Protein 7PGG (pdb70)

Organism: Alcanivorax borkumensis (strain ATCC 700651 / DSM 11573 / NCIMB 13689 / SK2) (NCBI:txid393595)

B-factor: mean 98.84, std 28.2, range [28.36, 267.86]

Secondary structure (DSSP, 8-state):
------HHHHHHHHHHH--HHHH--HHHHTTT-HHHHSSHHHHHHHHHH--------TTTT---SGGGHHHHHHHHHHHH--HHHHHHHHHHHHHHHHHHHHHHHHHHHHHHHHHHHH-------HHHHHHHHTT-/------HHHHHHHHHHH--HHHH--HHHHTTT-HHHHSSHHHHHHHHHH--------TTTT----GGGHHHHHHHHHHHH--HHHHHHHHHHHHHHHHHHHHHHHHHHHHHHHHHHHH-------HHHHHHHHTT-

Radius of gyration: 34.51 Å; Cα contacts (8 Å, |Δi|>4): 199; chains: 2; bounding box: 82×102×47 Å

InterPro domains:
  IPR005821 Ion transport domain [PF00520] (24-240)
  IPR027359 Voltage-dependent channel domain superfamily [G3DSA:1.20.120.350] (14-125)
  IPR043203 Voltage-gated cation channel calcium and sodium [PTHR10037] (5-166)

Solvent-accessible surface area: 18526 Å² total

Foldseek 3Di:
DVLLCLVVVLVVLVVVLPQQVLLVCLVVPCVVCVCQNVDSVSVSVNLVCVCVVAPVHPQPVSCVDVVCCVSVVVSVVSNVVCVVNVVSSVCSVVVVVVVVVVVVVVVVVVVVVVVVVVVCVVVVVVVVVVVVVVVD/DVLLVLVVVLVVLVVVLPQQVLLVCLVVPCVVCVCQNVDSVSVSVNLVCVCVNQPVHPQPVVCVDPPCCVSVVVSVVSNVVCVVSVVSVVCSVVVVVVVVVVVVVVVVVVVVVVVVVVVCVVVVVVVVVVVVVVVD

GO terms:
  GO:0042802 identical protein binding (F, IPI)

CATH classification: 1.10.287.70

Sequence (272 aa):
VESLQALPGIGWTAALLLFYIFAVGTELFGEAFPQWFGSLGASIYSLFQITLESWSGIARPVEVYPLAWIFFVPFILISSFVLNLFIAIIVSATQEVHESEQRAEREANNLIAHDERQELDLRAHAKIVALEQQGAVESLQALPGIGWTAALLLFYIFAVGTELFGEAFPQWFGSLGASIYSLFQITLESWWSGIARPVEVYPLAWIFFVPFILISSFVLNLFIAIIVSATQEVHESEQRAEREANNLIAHDERQELDLRAHAKIVALEQQGA

Nearest PDB structures (foldseek):
  7pgg-assembly1_A  TM=1.005E+00  e=1.215E-14  Alcanivorax borkumensis
  6sxf-assembly1_A  TM=7.696E-01  e=3.025E-06  Magnetococcus marinus MC-1
  6p6x-assembly1_A  TM=8.690E-01  e=7.554E-06  Aliarcobacter butzleri RM4018
  5ek0-assembly1_D  TM=8.663E-01  e=1.006E-05  unclassified
  6sxc-assembly1_A  TM=7.473E-01  e=2.548E-06  Magnetococcus marinus MC-1

Structure (mmCIF, N/CA/C/O backbone):
data_7PGG
#
_entry.id   7PGG
#
_cell.length_a   157.471
_cell.length_b   157.471
_cell.length_c   106.394
_cell.angle_alpha   90.000
_cell.angle_beta   90.000
_cell.angle_gamma   90.000
#
_symmetry.space_group_name_H-M   'P 43 21 2'
#
loop_
_entity.id
_entity.type
_entity.pdbx_description
1 polymer 'Ion transport protein'
2 non-polymer '2-{[(S)-(2-aminoethoxy)(hydroxy)phosphoryl]oxy}ethyl heptadecanoate'
#
loop_
_atom_site.group_PDB
_atom_site.id
_atom_site.type_symbol
_atom_site.label_atom_id
_atom_site.label_alt_id
_atom_site.label_comp_id
_atom_site.label_asym_id
_atom_site.label_entity_id
_atom_site.label_seq_id
_atom_site.pdbx_PDB_ins_code
_atom_site.Cartn_x
_atom_site.Cartn_y
_atom_site.Cartn_z
_atom_site.occupancy
_atom_site.B_iso_or_equiv
_atom_site.auth_seq_id
_atom_site.auth_comp_id
_atom_site.auth_asym_id
_atom_site.auth_atom_id
_atom_site.pdbx_PDB_model_num
ATOM 1 N N . VAL A 1 1 ? 118.10211 120.95262 19.36887 1.000 188.30000 132 VAL A N 1
ATOM 2 C CA . VAL A 1 1 ? 117.65566 119.89969 18.46202 1.000 171.50000 132 VAL A CA 1
ATOM 3 C C . VAL A 1 1 ? 118.80058 119.53651 17.52182 1.000 165.92000 132 VAL A C 1
ATOM 4 O O . VAL A 1 1 ? 119.66200 120.36897 17.24103 1.000 128.99000 132 VAL A O 1
ATOM 8 N N . GLU A 1 2 ? 118.82331 118.28892 17.04810 1.000 164.05000 133 GLU A N 1
ATOM 9 C CA . GLU A 1 2 ? 119.82296 117.84114 16.08890 1.000 142.87000 133 GLU A CA 1
ATOM 10 C C . GLU A 1 2 ? 119.36483 118.01188 14.64345 1.000 131.94000 133 GLU A C 1
ATOM 11 O O . GLU A 1 2 ? 119.87493 117.33017 13.74597 1.000 120.74000 133 GLU A O 1
ATOM 17 N N . SER A 1 3 ? 118.40734 118.90699 14.40601 1.000 113.92000 134 SER A N 1
ATOM 18 C CA . SER A 1 3 ? 118.11865 119.40636 13.07186 1.000 122.25000 134 SER A CA 1
ATOM 19 C C . SER A 1 3 ? 118.50058 120.86789 12.89630 1.000 135.86000 134 SER A C 1
ATOM 20 O O . SER A 1 3 ? 118.67404 121.30970 11.75689 1.000 120.96000 134 SER A O 1
ATOM 23 N N . LEU A 1 4 ? 118.60111 121.62948 13.99090 1.000 130.72000 135 LEU A N 1
ATOM 24 C CA . LEU A 1 4 ? 119.28371 122.91748 13.94736 1.000 115.24000 135 LEU A CA 1
ATOM 25 C C . LEU A 1 4 ? 120.74617 122.71358 13.56413 1.000 102.26000 135 LEU A C 1
ATOM 26 O O . LEU A 1 4 ? 121.33378 123.52193 12.83785 1.000 124.00000 135 LEU A O 1
ATOM 39 N N . GLN A 1 6 ? 121.87625 120.52203 11.69335 1.000 95.80000 137 GLN A N 1
ATOM 40 C CA . GLN A 1 6 ? 121.86525 120.32253 10.24738 1.000 97.91000 137 GLN A CA 1
ATOM 41 C C . GLN A 1 6 ? 122.13014 121.63568 9.51168 1.000 87.42000 137 GLN A C 1
ATOM 42 O O . GLN A 1 6 ? 122.77635 121.64751 8.45883 1.000 75.77000 137 GLN A O 1
ATOM 48 N N . ALA A 1 7 ? 121.60527 122.75164 10.03310 1.000 74.36000 138 ALA A N 1
ATOM 49 C CA . ALA A 1 7 ? 121.61855 124.02934 9.32734 1.000 77.32000 138 ALA A CA 1
ATOM 50 C C . ALA A 1 7 ? 122.82134 124.90781 9.66403 1.000 83.86000 138 ALA A C 1
ATOM 51 O O . ALA A 1 7 ? 122.99237 125.95676 9.02915 1.000 101.26000 138 ALA A O 1
ATOM 53 N N . LEU A 1 8 ? 123.65865 124.50548 10.62699 1.000 78.13000 139 LEU A N 1
ATOM 54 C CA . LEU A 1 8 ? 124.75886 125.36205 11.07070 1.000 81.24000 139 LEU A CA 1
ATOM 55 C C . LEU A 1 8 ? 125.81314 125.62629 9.99995 1.000 77.86000 139 LEU A C 1
ATOM 56 O O . LEU A 1 8 ? 126.25910 126.78225 9.89516 1.000 84.97000 139 LEU A O 1
ATOM 61 N N . PRO A 1 9 ? 126.25361 124.65117 9.19126 1.000 69.92000 140 PRO A N 1
ATOM 62 C CA . PRO A 1 9 ? 127.26292 124.98030 8.16650 1.000 80.49000 140 PRO A CA 1
ATOM 63 C C . PRO A 1 9 ? 126.80853 126.05220 7.19353 1.000 82.16000 140 PRO A C 1
ATOM 64 O O . PRO A 1 9 ? 127.62380 126.87516 6.75717 1.000 96.18000 140 PRO A O 1
ATOM 68 N N . GLY A 1 10 ? 125.52261 126.06891 6.84238 1.000 69.86000 141 GLY A N 1
ATOM 69 C CA . GLY A 1 10 ? 125.01313 127.13674 6.00494 1.000 69.90000 141 GLY A CA 1
ATOM 70 C C . GLY A 1 10 ? 124.92822 128.46120 6.72756 1.000 76.76000 141 GLY A C 1
ATOM 71 O O . GLY A 1 10 ? 125.05162 129.51699 6.10294 1.000 95.21000 141 GLY A O 1
ATOM 72 N N . ILE A 1 11 ? 124.72206 128.42879 8.04553 1.000 73.39000 142 ILE A N 1
ATOM 73 C CA . ILE A 1 11 ? 124.71492 129.66624 8.81326 1.000 69.42000 142 ILE A CA 1
ATOM 74 C C . ILE A 1 11 ? 126.09667 130.29578 8.82963 1.000 76.90000 142 ILE A C 1
ATOM 75 O O . ILE A 1 11 ? 126.23764 131.51601 8.67737 1.000 64.74000 142 ILE A O 1
ATOM 80 N N . GLY A 1 12 ? 127.13710 129.47658 8.97780 1.000 70.36000 143 GLY A N 1
ATOM 81 C CA . GLY A 1 12 ? 128.48959 130.00349 8.92291 1.000 83.23000 143 GLY A CA 1
ATOM 82 C C . GLY A 1 12 ? 128.83841 130.58372 7.56744 1.000 82.09000 143 GLY A C 1
ATOM 83 O O . GLY A 1 12 ? 129.55881 131.57822 7.47705 1.000 80.86000 143 GLY A O 1
ATOM 84 N N . TRP A 1 13 ? 128.33299 129.96845 6.49670 1.000 67.96000 144 TRP A N 1
ATOM 85 C CA . TRP A 1 13 ? 128.55673 130.49159 5.15289 1.000 73.63000 144 TRP A CA 1
ATOM 86 C C . TRP A 1 13 ? 127.98394 131.89619 5.01532 1.000 73.47000 144 TRP A C 1
ATOM 87 O O . TRP A 1 13 ? 128.63089 132.79171 4.45778 1.000 67.16000 144 TRP A O 1
ATOM 98 N N . THR A 1 14 ? 126.76876 132.10632 5.52611 1.000 67.47000 145 THR A N 1
ATOM 99 C CA . THR A 1 14 ? 126.18106 133.44115 5.53346 1.000 74.98000 145 THR A CA 1
ATOM 100 C C . THR A 1 14 ? 126.94963 134.37213 6.46261 1.000 74.69000 145 THR A C 1
ATOM 101 O O . THR A 1 14 ? 127.27414 135.50653 6.09265 1.000 79.62000 145 THR A O 1
ATOM 105 N N . ALA A 1 15 ? 127.24245 133.90988 7.68097 1.000 76.51000 146 ALA A N 1
ATOM 106 C CA . ALA A 1 15 ? 127.99326 134.73253 8.62379 1.000 74.09000 146 ALA A CA 1
ATOM 107 C C . ALA A 1 15 ? 129.38354 135.04754 8.09246 1.000 67.19000 146 ALA A C 1
ATOM 108 O O . ALA A 1 15 ? 129.89629 136.15657 8.28853 1.000 73.96000 146 ALA A O 1
ATOM 110 N N . ALA A 1 16 ? 130.00987 134.08318 7.41563 1.000 62.43000 147 ALA A N 1
ATOM 111 C CA . ALA A 1 16 ? 131.33108 134.32607 6.85193 1.000 70.92000 147 ALA A CA 1
ATOM 112 C C . ALA A 1 16 ? 131.28205 135.41223 5.78934 1.000 69.62000 147 ALA A C 1
ATOM 113 O O . ALA A 1 16 ? 132.01048 136.40882 5.86609 1.000 67.15000 147 ALA A O 1
ATOM 115 N N . LEU A 1 17 ? 130.42075 135.23580 4.78757 1.000 64.57000 148 LEU A N 1
ATOM 116 C CA . LEU A 1 17 ? 130.31677 136.21145 3.71290 1.000 67.06000 148 LEU A CA 1
ATOM 117 C C . LEU A 1 17 ? 129.81281 137.56044 4.20927 1.000 65.85000 148 LEU A C 1
ATOM 118 O O . LEU A 1 17 ? 130.01755 138.57117 3.53158 1.000 83.98000 148 LEU A O 1
ATOM 123 N N . LEU A 1 18 ? 129.17152 137.60289 5.37948 1.000 66.98000 149 LEU A N 1
ATOM 124 C CA . LEU A 1 18 ? 128.74777 138.88033 5.94496 1.000 72.31000 149 LEU A CA 1
ATOM 125 C C . LEU A 1 18 ? 129.94307 139.70749 6.40186 1.000 72.98000 149 LEU A C 1
ATOM 126 O O . LEU A 1 18 ? 130.04654 140.89529 6.07596 1.000 79.25000 149 LEU A O 1
ATOM 131 N N . LEU A 1 19 ? 130.84985 139.10339 7.17561 1.000 69.29000 150 LEU A N 1
ATOM 132 C CA . LEU A 1 19 ? 132.05600 139.82126 7.57640 1.000 72.69000 150 LEU A CA 1
ATOM 133 C C . LEU A 1 19 ? 132.93072 140.14793 6.37649 1.000 67.44000 150 LEU A C 1
ATOM 134 O O . LEU A 1 19 ? 133.66702 141.14106 6.39651 1.000 71.41000 150 LEU A O 1
ATOM 165 N N . PHE A 1 22 ? 131.70476 143.41712 4.95620 1.000 67.33000 153 PHE A N 1
ATOM 166 C CA . PHE A 1 22 ? 132.22415 144.59274 5.64773 1.000 66.52000 153 PHE A CA 1
ATOM 167 C C . PHE A 1 22 ? 133.62537 144.94838 5.16246 1.000 71.65000 153 PHE A C 1
ATOM 168 O O . PHE A 1 22 ? 133.89059 146.09762 4.78774 1.000 74.64000 153 PHE A O 1
ATOM 176 N N . TYR A 1 23 ? 134.52702 143.96368 5.13893 1.000 68.74000 154 TYR A N 1
ATOM 177 C CA . TYR A 1 23 ? 135.90838 144.21418 4.73480 1.000 67.50000 154 TYR A CA 1
ATOM 178 C C . TYR A 1 23 ? 136.01532 144.79007 3.32651 1.000 71.31000 154 TYR A C 1
ATOM 179 O O . TYR A 1 23 ? 136.79694 145.71935 3.09739 1.000 70.34000 154 TYR A O 1
ATOM 188 N N . ILE A 1 24 ? 135.25534 144.26256 2.36539 1.000 72.24000 155 ILE A N 1
ATOM 189 C CA . ILE A 1 24 ? 135.40203 144.76709 1.00169 1.000 81.76000 155 ILE A CA 1
ATOM 190 C C . ILE A 1 24 ? 134.84231 146.18367 0.88212 1.000 82.57000 155 ILE A C 1
ATOM 191 O O . ILE A 1 24 ? 135.41142 147.03081 0.18233 1.000 93.36000 155 ILE A O 1
ATOM 196 N N . PHE A 1 25 ? 133.72982 146.47102 1.56180 1.000 78.03000 156 PHE A N 1
ATOM 197 C CA . PHE A 1 25 ? 133.22831 147.83825 1.59877 1.000 83.16000 156 PHE A CA 1
ATOM 198 C C . PHE A 1 25 ? 134.03857 148.73142 2.52220 1.000 77.18000 156 PHE A C 1
ATOM 199 O O . PHE A 1 25 ? 134.05248 149.94963 2.32467 1.000 82.68000 156 PHE A O 1
ATOM 207 N N . ALA A 1 26 ? 134.73469 148.15993 3.50245 1.000 76.30000 157 ALA A N 1
ATOM 208 C CA . ALA A 1 26 ? 135.59175 148.98387 4.34483 1.000 79.26000 157 ALA A CA 1
ATOM 209 C C . ALA A 1 26 ? 136.80824 149.47484 3.57294 1.000 73.81000 157 ALA A C 1
ATOM 210 O O . ALA A 1 26 ? 137.20779 150.63615 3.70944 1.000 72.13000 157 ALA A O 1
ATOM 212 N N . VAL A 1 27 ? 137.41756 148.60134 2.76717 1.000 67.45000 158 VAL A N 1
ATOM 213 C CA . VAL A 1 27 ? 138.52029 149.02292 1.90797 1.000 73.45000 158 VAL A CA 1
ATOM 214 C C . VAL A 1 27 ? 138.03178 150.04162 0.89279 1.000 80.37000 158 VAL A C 1
ATOM 215 O O . VAL A 1 27 ? 138.67010 151.07790 0.66935 1.000 83.34000 158 VAL A O 1
ATOM 232 N N . GLY A 1 29 ? 135.40429 152.00591 1.05495 1.000 89.71000 160 GLY A N 1
ATOM 233 C CA . GLY A 1 29 ? 135.06387 153.26042 1.70155 1.000 92.53000 160 GLY A CA 1
ATOM 234 C C . GLY A 1 29 ? 136.28435 154.10039 2.02215 1.000 84.23000 160 GLY A C 1
ATOM 235 O O . GLY A 1 29 ? 136.24407 155.32860 1.93261 1.000 94.64000 160 GLY A O 1
ATOM 236 N N . THR A 1 30 ? 137.38731 153.44949 2.39736 1.000 81.39000 161 THR A N 1
ATOM 237 C CA . THR A 1 30 ? 138.60569 154.17968 2.73590 1.000 78.48000 161 THR A CA 1
ATOM 238 C C . THR A 1 30 ? 139.14622 154.94217 1.53267 1.000 76.86000 161 THR A C 1
ATOM 239 O O . THR A 1 30 ? 139.50343 156.11960 1.63710 1.000 86.61000 161 THR A O 1
ATOM 243 N N . GLU A 1 31 ? 139.22247 154.28710 0.37881 1.000 85.25000 162 GLU A N 1
ATOM 244 C CA . GLU A 1 31 ? 139.74124 154.96232 -0.80495 1.000 81.75000 162 GLU A CA 1
ATOM 245 C C . GLU A 1 31 ? 138.78871 156.04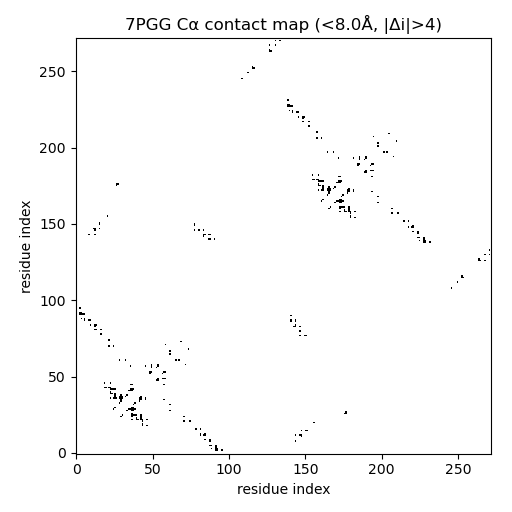086 -1.30500 1.000 76.82000 162 GLU A C 1
ATOM 246 O O . GLU A 1 31 ? 139.20988 157.16913 -1.58829 1.000 90.79000 162 GLU A O 1
ATOM 252 N N . LEU A 1 32 ? 137.50212 155.71201 -1.43169 1.000 86.41000 163 LEU A N 1
ATOM 253 C CA . LEU A 1 32 ? 136.55104 156.68486 -1.95699 1.000 82.34000 163 LEU A CA 1
ATOM 254 C C . LEU A 1 32 ? 136.42880 157.89682 -1.04168 1.000 80.30000 163 LEU A C 1
ATOM 255 O O . LEU A 1 32 ? 136.34696 159.03684 -1.51452 1.000 108.03000 163 LEU A O 1
ATOM 260 N N . PHE A 1 33 ? 136.42370 157.67227 0.27246 1.000 79.07000 164 PHE A N 1
ATOM 261 C CA . PHE A 1 33 ? 135.93361 158.65878 1.22255 1.000 84.98000 164 PHE A CA 1
ATOM 262 C C . PHE A 1 33 ? 136.96132 159.09115 2.25920 1.000 97.03000 164 PHE A C 1
ATOM 263 O O . PHE A 1 33 ? 136.71344 160.07028 2.97190 1.000 99.98000 164 PHE A O 1
ATOM 271 N N . GLY A 1 34 ? 138.10052 158.40247 2.36426 1.000 102.16000 165 GLY A N 1
ATOM 272 C CA . GLY A 1 34 ? 138.99647 158.62778 3.48647 1.000 103.75000 165 GLY A CA 1
ATOM 273 C C . GLY A 1 34 ? 139.66873 159.98496 3.48577 1.000 101.16000 165 GLY A C 1
ATOM 274 O O . GLY A 1 34 ? 139.93455 160.54661 4.55267 1.000 85.56000 165 GLY A O 1
ATOM 275 N N . GLU A 1 35 ? 139.95358 160.53256 2.30295 1.000 102.10000 166 GLU A N 1
ATOM 276 C CA . GLU A 1 35 ? 140.64964 161.81348 2.24152 1.000 108.92000 166 GLU A CA 1
ATOM 277 C C . GLU A 1 35 ? 139.74003 162.95914 2.67142 1.000 105.84000 166 GLU A C 1
ATOM 278 O O . GLU A 1 35 ? 140.17522 163.86995 3.38629 1.000 99.33000 166 GLU A O 1
ATOM 284 N N . ALA A 1 36 ? 138.47358 162.93083 2.25020 1.000 99.82000 167 ALA A N 1
ATOM 285 C CA . ALA A 1 36 ? 137.52867 163.9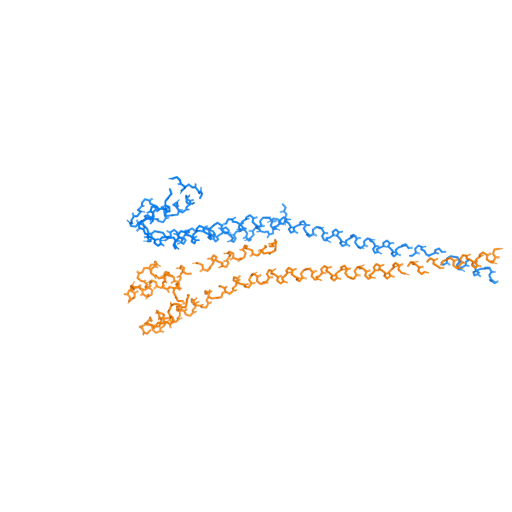7301 2.63052 1.000 93.87000 167 ALA A CA 1
ATOM 286 C C . ALA A 1 36 ? 136.89235 163.72985 3.99207 1.000 88.47000 167 ALA A C 1
ATOM 287 O O . ALA A 1 36 ? 136.38750 164.67838 4.60238 1.000 109.25000 167 ALA A O 1
ATOM 289 N N . PHE A 1 37 ? 136.90230 162.49281 4.48249 1.000 102.73000 168 PHE A N 1
ATOM 290 C CA . PHE A 1 37 ? 136.23664 162.13766 5.73699 1.000 105.87000 168 PHE A CA 1
ATOM 291 C C . PHE A 1 37 ? 137.16413 161.25248 6.56058 1.000 109.33000 168 PHE A C 1
ATOM 292 O O . PHE A 1 37 ? 136.90233 160.05998 6.75479 1.000 109.02000 168 PHE A O 1
ATOM 300 N N . PRO A 1 38 ? 138.27178 161.81158 7.06381 1.000 107.17000 169 PRO A N 1
ATOM 301 C CA . PRO A 1 38 ? 139.23816 160.98107 7.80685 1.000 97.71000 169 PRO A CA 1
ATOM 302 C C . PRO A 1 38 ? 138.66449 160.39747 9.08294 1.000 95.60000 169 PRO A C 1
ATOM 303 O O . PRO A 1 38 ? 139.09354 159.32124 9.51696 1.000 107.49000 169 PRO A O 1
ATOM 307 N N . GLN A 1 39 ? 137.73229 161.10530 9.72497 1.000 97.78000 170 GLN A N 1
ATOM 308 C CA . GLN A 1 39 ? 137.16882 160.62552 10.98163 1.000 103.19000 170 GLN A CA 1
ATOM 309 C C . GLN A 1 39 ? 136.29383 159.39882 10.76867 1.000 100.80000 170 GLN A C 1
ATOM 310 O O . GLN A 1 39 ? 136.11072 158.59796 11.69273 1.000 106.07000 170 GLN A O 1
ATOM 316 N N . TRP A 1 40 ? 135.75327 159.23765 9.56287 1.000 99.90000 171 TRP A N 1
ATOM 317 C CA . TRP A 1 40 ? 134.81676 158.17459 9.23379 1.000 101.67000 171 TRP A CA 1
ATOM 318 C C . TRP A 1 40 ? 135.40981 157.09990 8.34017 1.000 86.10000 171 TRP A C 1
ATOM 319 O O . TRP A 1 40 ? 135.03437 155.93333 8.46711 1.000 95.68000 171 TRP A O 1
ATOM 330 N N . PHE A 1 41 ? 136.33030 157.46331 7.44410 1.000 80.53000 172 PHE A N 1
ATOM 331 C CA . PHE A 1 41 ? 136.87938 156.50407 6.49558 1.000 90.46000 172 PHE A CA 1
ATOM 332 C C . PHE A 1 41 ? 138.38408 156.65578 6.31039 1.000 92.12000 172 PHE A C 1
ATOM 333 O O . PHE A 1 41 ? 138.93650 156.06307 5.37619 1.000 92.23000 172 PHE A O 1
ATOM 341 N N . GLY A 1 42 ? 139.06566 157.41364 7.17333 1.000 80.02000 173 GLY A N 1
ATOM 342 C CA . GLY A 1 42 ? 140.49347 157.64848 7.01418 1.000 80.61000 173 GLY A CA 1
ATOM 343 C C . GLY A 1 42 ? 141.34724 156.40432 7.13878 1.000 79.25000 173 GLY A C 1
ATOM 344 O O . GLY A 1 42 ? 142.52015 156.42305 6.74667 1.000 82.15000 173 GLY A O 1
ATOM 345 N N . SER A 1 43 ? 140.79077 155.32373 7.67653 1.000 97.76000 174 SER A N 1
ATOM 346 C CA . SER A 1 43 ? 141.52993 154.08058 7.82489 1.000 90.14000 174 SER A CA 1
ATOM 347 C C . SER A 1 43 ? 140.56706 152.91639 7.65609 1.000 90.90000 174 SER A C 1
ATOM 348 O O . SER A 1 43 ? 139.35066 153.09610 7.57375 1.000 104.00000 174 SER A O 1
ATOM 351 N N . LEU A 1 44 ? 141.13025 151.70728 7.60019 1.000 95.62000 175 LEU A N 1
ATOM 352 C CA . LEU A 1 44 ? 140.29772 150.51263 7.48425 1.000 83.14000 175 LEU A CA 1
ATOM 353 C C . LEU A 1 44 ? 139.51448 150.26426 8.76773 1.000 88.28000 175 LEU A C 1
ATOM 354 O O . LEU A 1 44 ? 138.33368 149.89547 8.72301 1.000 88.47000 175 LEU A O 1
ATOM 359 N N . GLY A 1 45 ? 140.15753 150.46364 9.92072 1.000 86.74000 176 GLY A N 1
ATOM 360 C CA . GLY A 1 45 ? 139.44599 150.35348 11.18532 1.000 80.23000 176 GLY A CA 1
ATOM 361 C C . GLY A 1 45 ? 138.37302 151.41514 11.35274 1.000 83.12000 176 GLY A C 1
ATOM 362 O O . GLY A 1 45 ? 137.29889 151.14863 11.89898 1.000 94.50000 176 GLY A O 1
ATOM 363 N N . ALA A 1 46 ? 138.65151 152.63777 10.89472 1.000 81.05000 177 ALA A N 1
ATOM 364 C CA . ALA A 1 46 ? 137.63987 153.68970 10.93710 1.000 85.74000 177 ALA A CA 1
ATOM 365 C C . ALA A 1 46 ? 136.48033 153.37724 9.99615 1.000 89.67000 177 ALA A C 1
ATOM 366 O O . ALA A 1 46 ? 135.31142 153.59921 10.33770 1.000 84.17000 177 ALA A O 1
ATOM 368 N N . SER A 1 47 ? 136.78353 152.84001 8.81291 1.000 76.55000 178 SER A N 1
ATOM 369 C CA . SER A 1 47 ? 135.73119 152.52551 7.85275 1.000 80.49000 178 SER A CA 1
ATOM 370 C C . SER A 1 47 ? 134.86999 151.36456 8.33388 1.000 73.20000 178 SER A C 1
ATOM 371 O O . SER A 1 47 ? 133.64079 151.39765 8.19763 1.000 73.29000 178 SER A O 1
ATOM 374 N N . ILE A 1 48 ? 135.49695 150.32807 8.89663 1.000 71.64000 179 ILE A N 1
ATOM 375 C CA . ILE A 1 48 ? 134.74764 149.15242 9.32859 1.000 86.89000 179 ILE A CA 1
ATOM 376 C C . ILE A 1 48 ? 133.78276 149.51885 10.44720 1.000 80.31000 179 ILE A C 1
ATOM 377 O O . ILE A 1 48 ? 132.70823 148.92074 10.57779 1.000 86.38000 179 ILE A O 1
ATOM 382 N N . TYR A 1 49 ? 134.14017 150.51521 11.25754 1.000 80.52000 180 TYR A N 1
ATOM 383 C CA . TYR A 1 49 ? 133.31402 150.92322 12.38420 1.000 90.22000 180 TYR A CA 1
ATOM 384 C C . TYR A 1 49 ? 132.23847 151.91382 11.96043 1.000 88.38000 180 TYR A C 1
ATOM 385 O O . TYR A 1 49 ? 131.15205 151.93534 12.54977 1.000 102.73000 180 TYR A O 1
ATOM 394 N N . SER A 1 50 ? 132.51658 152.72872 10.94127 1.000 81.79000 181 SER A N 1
ATOM 395 C CA . SER A 1 50 ? 131.47667 153.57673 10.37092 1.000 86.34000 181 SER A CA 1
ATOM 396 C C . SER A 1 50 ? 130.40510 152.73887 9.68567 1.000 84.26000 181 SER A C 1
ATOM 397 O O . SER A 1 50 ? 129.20906 153.02984 9.80480 1.000 93.43000 181 SER A O 1
ATOM 400 N N . LEU A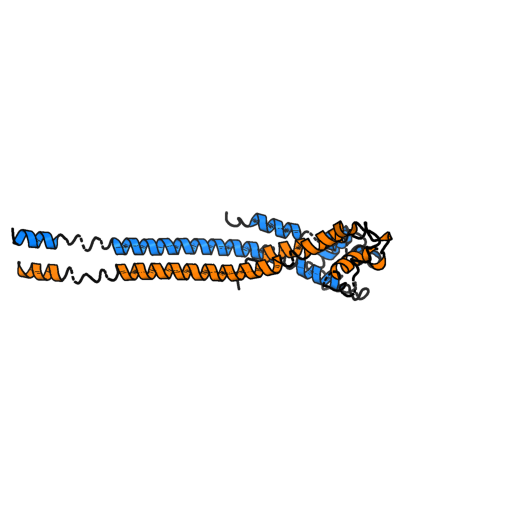 1 51 ? 130.81616 151.69594 8.96016 1.000 87.14000 182 LEU A N 1
ATOM 401 C CA . LEU A 1 51 ? 129.84797 150.79164 8.34783 1.000 82.53000 182 LEU A CA 1
ATOM 402 C C . LEU A 1 51 ? 129.02072 150.07007 9.40373 1.000 75.44000 182 LEU A C 1
ATOM 403 O O . LEU A 1 51 ? 127.82125 149.83986 9.21183 1.000 74.05000 182 LEU A O 1
ATOM 408 N N . PHE A 1 52 ? 129.64857 149.69177 10.51961 1.000 88.43000 183 PHE A N 1
ATOM 409 C CA . PHE A 1 52 ? 128.91930 149.03538 11.60115 1.000 95.08000 183 PHE A CA 1
ATOM 410 C C . PHE A 1 52 ? 127.84085 149.94588 12.17618 1.000 83.59000 183 PHE A C 1
ATOM 411 O O . PHE A 1 52 ? 126.71020 149.50893 12.42055 1.000 86.87000 183 PHE A O 1
ATOM 419 N N . GLN A 1 53 ? 128.17943 151.21549 12.41888 1.000 93.52000 184 GLN A N 1
ATOM 420 C CA . GLN A 1 53 ? 127.19438 152.15239 12.95211 1.000 102.40000 184 GLN A CA 1
ATOM 421 C C . GLN A 1 53 ? 126.00232 152.30367 12.01606 1.000 98.62000 184 GLN A C 1
ATOM 422 O O . GLN A 1 53 ? 124.85496 152.38584 12.47032 1.000 108.00000 184 GLN A O 1
ATOM 428 N N . ILE A 1 54 ? 126.25210 152.34167 10.70598 1.000 94.21000 185 ILE A N 1
ATOM 429 C CA . ILE A 1 54 ? 125.16163 152.49660 9.74615 1.000 88.35000 185 ILE A CA 1
ATOM 430 C C . ILE A 1 54 ? 124.19212 151.32332 9.84538 1.000 88.48000 185 ILE A C 1
ATOM 431 O O . ILE A 1 54 ? 122.96975 151.50772 9.88330 1.000 88.91000 185 ILE A O 1
ATOM 444 N N . THR A 1 56 ? 123.73820 149.18223 12.37799 1.000 93.54000 187 THR A N 1
ATOM 445 C CA . THR A 1 56 ? 123.09962 149.10024 13.68428 1.000 98.14000 187 THR A CA 1
ATOM 446 C C . THR A 1 56 ? 122.23186 150.31380 13.97626 1.000 105.65000 187 THR A C 1
ATOM 447 O O . THR A 1 56 ? 121.96476 150.61025 15.14710 1.000 103.73000 187 THR A O 1
ATOM 451 N N . LEU A 1 57 ? 121.80338 151.01949 12.93041 1.000 135.71000 188 LEU A N 1
ATOM 452 C CA . LEU A 1 57 ? 120.87862 152.14396 13.03728 1.000 132.67000 188 LEU A CA 1
ATOM 453 C C . LEU A 1 57 ? 121.33554 153.16812 14.07632 1.000 141.28000 188 LEU A C 1
ATOM 454 O O . LEU A 1 57 ? 120.51464 153.79792 14.74974 1.000 139.77000 188 LEU A O 1
ATOM 459 N N . GLU A 1 58 ? 122.65445 153.35271 14.21325 1.000 168.49000 189 GLU A N 1
ATOM 460 C CA . GLU A 1 58 ? 123.14624 154.53778 14.91590 1.000 157.06000 189 GLU A CA 1
ATOM 461 C C . GLU A 1 58 ? 123.79068 155.33990 13.78677 1.000 160.28000 189 GLU A C 1
ATOM 462 O O . GLU A 1 58 ? 124.95110 155.15311 13.40436 1.000 151.81000 189 GLU A O 1
ATOM 468 N N . SER A 1 59 ? 122.90111 155.99428 13.07035 1.000 172.14000 190 SER A N 1
ATOM 469 C CA . SER A 1 59 ? 123.11735 156.83962 11.92015 1.000 188.84000 190 SER A CA 1
ATOM 470 C C . SER A 1 59 ? 121.80059 157.46467 11.46809 1.000 230.44000 190 SER A C 1
ATOM 471 O O . SER A 1 59 ? 121.70619 157.90296 10.32249 1.000 261.56000 190 SER A O 1
ATOM 474 N N . TRP A 1 60 ? 120.71864 157.36502 12.24922 1.000 226.18000 191 TRP A N 1
ATOM 475 C CA . TRP A 1 60 ? 119.60729 158.25985 11.93558 1.000 195.11000 191 TRP A CA 1
ATOM 476 C C . TRP A 1 60 ? 119.90977 159.64928 12.45424 1.000 195.48000 191 TRP A C 1
ATOM 477 O O . TRP A 1 60 ? 119.68266 160.64969 11.76342 1.000 165.33000 191 TRP A O 1
ATOM 488 N N . SER A 1 61 ? 120.43459 159.71328 13.67218 1.000 206.69000 192 SER A N 1
ATOM 489 C CA . SER A 1 61 ? 120.62274 160.99072 14.33748 1.000 190.36000 192 SER A CA 1
ATOM 490 C C . SER A 1 61 ? 121.90169 161.65789 13.86376 1.000 219.11000 192 SER A C 1
ATOM 491 O O . SER A 1 61 ? 121.89087 162.81972 13.43960 1.000 199.28000 192 SER A O 1
ATOM 502 N N . GLY A 1 63 ? 123.77567 160.70100 11.14641 1.000 187.52000 194 GLY A N 1
ATOM 503 C CA . GLY A 1 63 ? 123.72085 159.89919 9.93739 1.000 168.41000 194 GLY A CA 1
ATOM 504 C C . GLY A 1 63 ? 124.86516 160.00153 8.95777 1.000 160.02000 194 GLY A C 1
ATOM 505 O O . GLY A 1 63 ? 124.70501 160.61471 7.90356 1.000 181.08000 194 GLY A O 1
ATOM 506 N N . ILE A 1 64 ? 125.98872 159.34872 9.27063 1.000 136.16000 195 ILE A N 1
ATOM 507 C CA . ILE A 1 64 ? 127.22325 159.37238 8.48325 1.000 116.13000 195 ILE A CA 1
ATOM 508 C C . ILE A 1 64 ? 126.96657 159.28373 6.98291 1.000 110.94000 195 ILE A C 1
ATOM 509 O O . ILE A 1 64 ? 127.61486 159.97927 6.19165 1.000 90.81000 195 ILE A O 1
ATOM 514 N N . ALA A 1 65 ? 126.03841 158.41099 6.58169 1.000 101.04000 196 ALA A N 1
ATOM 515 C CA . ALA A 1 65 ? 125.79580 158.17713 5.16112 1.000 118.71000 196 ALA A CA 1
ATOM 516 C C . ALA A 1 65 ? 125.43846 159.46137 4.42053 1.000 132.91000 196 ALA A C 1
ATOM 517 O O . ALA A 1 65 ? 125.84141 159.65086 3.26852 1.000 117.95000 196 ALA A O 1
ATOM 519 N N . ARG A 1 66 ? 124.69554 160.35600 5.06411 1.000 145.30000 197 ARG A N 1
ATOM 520 C CA . ARG A 1 66 ? 124.07833 161.50353 4.40107 1.000 136.03000 197 ARG A CA 1
ATOM 521 C C . ARG A 1 66 ? 125.03162 162.66343 4.10035 1.000 128.78000 197 ARG A C 1
ATOM 522 O O . ARG A 1 66 ? 125.00165 163.18824 2.97863 1.000 113.46000 197 ARG A O 1
ATOM 530 N N . PRO A 1 67 ? 125.87528 163.10918 5.04258 1.000 111.57000 198 PRO A N 1
ATOM 531 C CA . PRO A 1 67 ? 126.86451 164.14314 4.68982 1.000 112.88000 198 PRO A CA 1
ATOM 532 C C . PRO A 1 67 ? 127.82966 163.69405 3.61183 1.000 107.84000 198 PRO A C 1
ATOM 533 O O . PRO A 1 67 ? 128.32605 164.52849 2.84479 1.000 117.53000 198 PRO A O 1
ATOM 537 N N . VAL A 1 68 ? 128.14800 162.39870 3.56129 1.000 102.30000 199 VAL A N 1
ATOM 538 C CA . VAL A 1 68 ? 128.99660 161.88871 2.49044 1.000 103.48000 199 VAL A CA 1
ATOM 539 C C . VAL A 1 68 ? 128.27138 161.98746 1.15236 1.000 107.56000 199 VAL A C 1
ATOM 540 O O . VAL A 1 68 ? 128.86205 162.37380 0.13617 1.000 97.78000 199 VAL A O 1
ATOM 552 N N . GLU A 1 70 ? 126.09262 164.23172 0.45098 1.000 133.07000 201 GLU A N 1
ATOM 553 C CA . GLU A 1 70 ? 126.13097 165.65427 0.10009 1.000 136.47000 201 GLU A CA 1
ATOM 554 C C . GLU A 1 70 ? 127.39006 166.03624 -0.65373 1.000 139.29000 201 GLU A C 1
ATOM 555 O O . GLU A 1 70 ? 127.32113 166.68986 -1.70049 1.000 167.25000 201 GLU A O 1
ATOM 561 N N . VAL A 1 71 ? 128.55326 165.69755 -0.10667 1.000 109.22000 202 VAL A N 1
ATOM 562 C CA . VAL A 1 71 ? 129.79856 166.05203 -0.77427 1.000 111.75000 202 VAL A CA 1
ATOM 563 C C . VAL A 1 71 ? 129.96601 165.23950 -2.05152 1.000 114.35000 202 VAL A C 1
ATOM 564 O O . VAL A 1 71 ? 130.35011 165.77325 -3.09933 1.000 91.24000 202 VAL A O 1
ATOM 568 N N . TYR A 1 72 ? 129.67515 163.94220 -1.98950 1.000 131.83000 203 TYR A N 1
ATOM 569 C CA . TYR A 1 72 ? 129.76676 163.06497 -3.15119 1.000 126.88000 203 TYR A CA 1
ATOM 570 C C . TYR A 1 72 ? 128.36262 162.63768 -3.54734 1.000 136.00000 203 TYR A C 1
ATOM 571 O O . TYR A 1 72 ? 127.76641 161.78050 -2.87649 1.000 122.93000 203 TYR A O 1
ATOM 580 N N . PRO A 1 73 ? 127.79088 163.18990 -4.62293 1.000 160.16000 204 PRO A N 1
ATOM 581 C CA . PRO A 1 73 ? 126.40059 162.84823 -4.95847 1.000 152.44000 204 PRO A CA 1
ATOM 582 C C . PRO A 1 73 ? 126.21976 161.40171 -5.37898 1.000 141.66000 204 PRO A C 1
ATOM 583 O O . PRO A 1 73 ? 125.13902 160.83977 -5.15027 1.000 102.34000 204 PRO A O 1
ATOM 587 N N . LEU A 1 74 ? 127.24192 160.76686 -5.96306 1.000 118.64000 205 LEU A N 1
ATOM 588 C CA . LEU A 1 74 ? 127.05929 159.40869 -6.45040 1.000 136.31000 205 LEU A CA 1
ATOM 589 C C . LEU A 1 74 ? 127.30561 158.38048 -5.34630 1.000 134.92000 205 LEU A C 1
ATOM 590 O O . LEU A 1 74 ? 127.29699 157.17667 -5.62259 1.000 103.26000 205 LEU A O 1
ATOM 595 N N . ALA A 1 75 ? 127.49843 158.82984 -4.09933 1.000 107.10000 206 ALA A N 1
ATOM 596 C CA . ALA A 1 75 ? 127.88382 157.94362 -3.00379 1.000 99.22000 206 ALA A CA 1
ATOM 597 C C . ALA A 1 75 ? 126.85504 156.85618 -2.71450 1.000 96.63000 206 ALA A C 1
ATOM 598 O O . ALA A 1 75 ? 127.17619 155.90706 -1.99081 1.000 105.71000 206 ALA A O 1
ATOM 600 N N . TRP A 1 76 ? 125.63412 156.96428 -3.24565 1.000 92.29000 207 TRP A N 1
ATOM 601 C CA . TRP A 1 76 ? 124.64861 155.91071 -3.03287 1.000 99.10000 207 TRP A CA 1
ATOM 602 C C . TRP A 1 76 ? 125.01591 154.62753 -3.76410 1.000 96.04000 207 TRP A C 1
ATOM 603 O O . TRP A 1 76 ? 124.57470 153.54798 -3.35646 1.000 105.96000 207 TRP A O 1
ATOM 614 N N . ILE A 1 77 ? 125.81418 154.72003 -4.83135 1.000 81.05000 208 ILE A N 1
ATOM 615 C CA . ILE A 1 77 ? 126.32638 153.52607 -5.49357 1.000 95.14000 208 ILE A CA 1
ATOM 616 C C . ILE A 1 77 ? 127.18873 152.70815 -4.53898 1.000 97.70000 208 ILE A C 1
ATOM 617 O O . ILE A 1 77 ? 127.39363 151.50885 -4.75394 1.000 83.34000 208 ILE A O 1
ATOM 622 N N . PHE A 1 78 ? 127.67655 153.32597 -3.46421 1.000 85.43000 209 PHE A N 1
ATOM 623 C CA . PHE A 1 78 ? 128.39294 152.62547 -2.40629 1.000 87.27000 209 PHE A CA 1
ATOM 624 C C . PHE A 1 78 ? 127.46005 152.18630 -1.27946 1.000 92.34000 209 PHE A C 1
ATOM 625 O O . PHE A 1 78 ? 127.46815 151.01838 -0.87464 1.000 88.65000 209 PHE A O 1
ATOM 633 N N . PHE A 1 79 ? 126.64541 153.11333 -0.77470 1.000 92.50000 210 PHE A N 1
ATOM 634 C CA . PHE A 1 79 ? 125.84775 152.85152 0.41975 1.000 94.80000 210 PHE A CA 1
ATOM 635 C C . PHE A 1 79 ? 124.68522 151.91162 0.13419 1.000 90.05000 210 PHE A C 1
ATOM 636 O O . PHE A 1 79 ? 124.46304 150.95034 0.87824 1.000 95.61000 210 PHE A O 1
ATOM 644 N N . VAL A 1 80 ? 123.92764 152.17327 -0.93544 1.000 88.67000 211 VAL A N 1
ATOM 645 C CA . VAL A 1 80 ? 122.74807 151.35242 -1.22147 1.000 104.72000 211 VAL A CA 1
ATOM 646 C C . VAL A 1 80 ? 123.10065 149.87843 -1.39694 1.000 96.98000 211 VAL A C 1
ATOM 647 O O . VAL A 1 80 ? 122.45420 149.03511 -0.75919 1.000 101.38000 211 VAL A O 1
ATOM 651 N N . PRO A 1 81 ? 124.09274 149.50036 -2.21820 1.000 91.96000 212 PRO A N 1
ATOM 652 C CA . PRO A 1 81 ? 124.45999 148.07290 -2.26367 1.000 92.92000 212 PRO A CA 1
ATOM 653 C C . PRO A 1 81 ? 124.91187 147.52543 -0.92307 1.000 83.83000 212 PRO A C 1
ATOM 654 O O . PRO A 1 81 ? 124.59367 146.37823 -0.59270 1.000 92.89000 212 PRO A O 1
ATOM 658 N N . PHE A 1 82 ? 125.64825 148.31633 -0.14182 1.000 81.96000 213 PHE A N 1
ATOM 659 C CA . PHE A 1 82 ? 126.08629 147.87531 1.17929 1.000 86.73000 213 PHE A CA 1
ATOM 660 C C . PHE A 1 82 ? 124.90348 147.53949 2.08165 1.000 84.94000 213 PHE A C 1
ATOM 661 O O . PHE A 1 82 ? 124.81413 146.43401 2.62587 1.000 102.49000 213 PHE A O 1
ATOM 669 N N . ILE A 1 83 ? 123.99123 148.49424 2.26512 1.000 100.03000 214 ILE A N 1
ATOM 670 C CA . ILE A 1 83 ? 122.85877 148.29419 3.16707 1.000 98.77000 214 ILE A CA 1
ATOM 671 C C . ILE A 1 83 ? 121.98813 147.13991 2.68946 1.000 87.77000 214 ILE A C 1
ATOM 672 O O . ILE A 1 83 ? 121.47763 146.35579 3.49689 1.000 93.06000 214 ILE A O 1
ATOM 677 N N . LEU A 1 84 ? 121.82934 146.99503 1.37260 1.000 81.89000 215 LEU A N 1
ATOM 678 C CA . LEU A 1 84 ? 121.00614 145.90939 0.84908 1.000 88.41000 215 LEU A CA 1
ATOM 679 C C . LEU A 1 84 ? 121.65472 144.55061 1.09136 1.000 86.11000 215 LEU A C 1
ATOM 680 O O . LEU A 1 84 ? 121.02194 143.64207 1.64254 1.000 90.53000 215 LEU A O 1
ATOM 685 N N . ILE A 1 85 ? 122.91865 144.38995 0.69061 1.000 77.15000 216 ILE A N 1
ATOM 686 C CA . ILE A 1 85 ? 123.53448 143.06620 0.73993 1.000 75.68000 216 ILE A CA 1
ATOM 687 C C . ILE A 1 85 ? 123.76711 142.62520 2.17945 1.000 71.23000 216 ILE A C 1
ATOM 688 O O . ILE A 1 85 ? 123.62396 141.44319 2.50653 1.000 79.00000 216 ILE A O 1
ATOM 693 N N . SER A 1 86 ? 124.11436 143.55516 3.06625 1.000 75.32000 217 SER A N 1
ATOM 694 C CA . SER A 1 86 ? 124.33127 143.16437 4.45439 1.000 86.75000 217 SER A CA 1
ATOM 695 C C . SER A 1 86 ? 123.03953 142.97543 5.24161 1.000 79.38000 217 SER A C 1
ATOM 696 O O . SER A 1 86 ? 123.00892 142.14541 6.15674 1.000 86.52000 217 SER A O 1
ATOM 699 N N . SER A 1 87 ? 121.95535 143.65397 4.86869 1.000 88.52000 218 SER A N 1
ATOM 700 C CA . SER A 1 87 ? 120.65728 143.31745 5.44750 1.000 92.18000 218 SER A CA 1
ATOM 701 C C . SER A 1 87 ? 120.16178 141.96383 4.94690 1.000 89.19000 218 SER A C 1
ATOM 702 O O . SER A 1 87 ? 119.56076 141.19386 5.70633 1.000 89.33000 218 SER A O 1
ATOM 705 N N . PHE A 1 88 ? 120.40101 141.66081 3.66854 1.000 82.61000 219 PHE A N 1
ATOM 706 C CA . PHE A 1 88 ? 119.93665 140.40356 3.09015 1.000 84.72000 219 PHE A CA 1
ATOM 707 C C . PHE A 1 88 ? 120.65556 139.19895 3.69324 1.000 81.62000 219 PHE A C 1
ATOM 708 O O . PHE A 1 88 ? 120.09055 138.10112 3.73974 1.000 88.98000 219 PHE A O 1
ATOM 724 N N . VAL A 1 90 ? 121.87247 139.17804 6.96261 1.000 81.49000 221 VAL A N 1
ATOM 725 C CA . VAL A 1 90 ? 121.28056 139.06901 8.29332 1.000 83.03000 221 VAL A CA 1
ATOM 726 C C . VAL A 1 90 ? 119.89907 138.43490 8.20560 1.000 82.13000 221 VAL A C 1
ATOM 727 O O . VAL A 1 90 ? 119.50467 137.64396 9.07201 1.000 85.18000 221 VAL A O 1
ATOM 731 N N . LEU A 1 91 ? 119.14596 138.76618 7.15415 1.000 82.28000 222 LEU A N 1
ATOM 732 C CA . LEU A 1 91 ? 117.85767 138.12011 6.92623 1.000 90.13000 222 LEU A CA 1
ATOM 733 C C . LEU A 1 91 ? 118.02435 136.61511 6.74994 1.000 82.26000 222 LEU A C 1
ATOM 734 O O . LEU A 1 91 ? 117.27743 135.82200 7.33430 1.000 89.72000 222 LEU A O 1
ATOM 739 N N . ASN A 1 92 ? 119.00804 136.20223 5.94542 1.000 84.32000 223 ASN A N 1
ATOM 740 C CA . ASN A 1 92 ? 119.21926 134.78244 5.68633 1.000 76.81000 223 ASN A CA 1
ATOM 741 C C . ASN A 1 92 ? 119.68963 134.02541 6.92088 1.000 77.37000 223 ASN A C 1
ATOM 742 O O . ASN A 1 92 ? 119.54480 132.79999 6.96924 1.000 91.85000 223 ASN A O 1
ATOM 747 N N . LEU A 1 93 ? 120.25867 134.71779 7.90995 1.000 82.59000 224 LEU A N 1
ATOM 748 C CA . LEU A 1 93 ? 120.59114 134.05699 9.16820 1.000 78.70000 224 LEU A CA 1
ATOM 749 C C . LEU A 1 93 ? 119.33368 133.59590 9.89328 1.000 87.30000 224 LEU A C 1
ATOM 750 O O . LEU A 1 93 ? 119.29177 132.48385 10.43406 1.000 80.81000 224 LEU A O 1
ATOM 755 N N . PHE A 1 94 ? 118.29616 134.43401 9.90994 1.000 96.19000 225 PHE A N 1
ATOM 756 C CA . PHE A 1 94 ? 117.05191 134.05238 10.56637 1.000 98.57000 225 PHE A CA 1
ATOM 757 C C . PHE A 1 94 ? 116.25265 133.06901 9.72135 1.000 94.28000 225 PHE A C 1
ATOM 758 O O . PHE A 1 94 ? 115.62919 132.14975 10.26377 1.000 94.79000 225 PHE A O 1
ATOM 766 N N . ILE A 1 95 ? 116.25902 133.24539 8.39675 1.000 78.46000 226 ILE A N 1
ATOM 767 C CA . ILE A 1 95 ? 115.54906 132.31721 7.51844 1.000 77.99000 226 ILE A CA 1
ATOM 768 C C . ILE A 1 95 ? 116.09429 130.90310 7.67712 1.000 75.62000 226 ILE A C 1
ATOM 769 O O . ILE A 1 95 ? 115.33014 129.93175 7.74306 1.000 75.76000 226 ILE A O 1
ATOM 774 N N . ALA A 1 96 ? 117.42222 130.76303 7.73926 1.000 72.20000 227 ALA A N 1
ATOM 775 C CA . ALA A 1 96 ? 118.02102 129.43994 7.89842 1.000 75.66000 227 ALA A CA 1
ATOM 776 C C . ALA A 1 96 ? 117.54424 128.76290 9.17888 1.000 83.47000 227 ALA A C 1
ATOM 777 O O . ALA A 1 96 ? 117.36076 127.53994 9.21335 1.000 83.15000 227 ALA A O 1
ATOM 779 N N . ILE A 1 97 ? 117.33533 129.54119 10.24221 1.000 81.24000 228 ILE A N 1
ATOM 780 C CA . ILE A 1 97 ? 116.82240 128.97315 11.48491 1.000 85.43000 228 ILE A CA 1
ATOM 781 C C . ILE A 1 97 ? 115.34059 128.63873 11.34891 1.000 79.34000 228 ILE A C 1
ATOM 782 O O . ILE A 1 97 ? 114.87803 127.59642 11.83015 1.000 78.34000 228 ILE A O 1
ATOM 787 N N . ILE A 1 98 ? 114.57276 129.51641 10.69658 1.000 76.75000 229 ILE A N 1
ATOM 788 C CA . ILE A 1 98 ? 113.14335 129.26941 10.50748 1.000 76.13000 229 ILE A CA 1
ATOM 789 C C . ILE A 1 98 ? 112.92386 128.03920 9.63406 1.000 73.12000 229 ILE A C 1
ATOM 790 O O . ILE A 1 98 ? 112.10434 127.16810 9.95053 1.000 87.78000 229 ILE A O 1
ATOM 795 N N . VAL A 1 99 ? 113.65143 127.95211 8.51749 1.000 81.95000 230 VAL A N 1
ATOM 796 C CA . VAL A 1 99 ? 113.48919 126.81996 7.606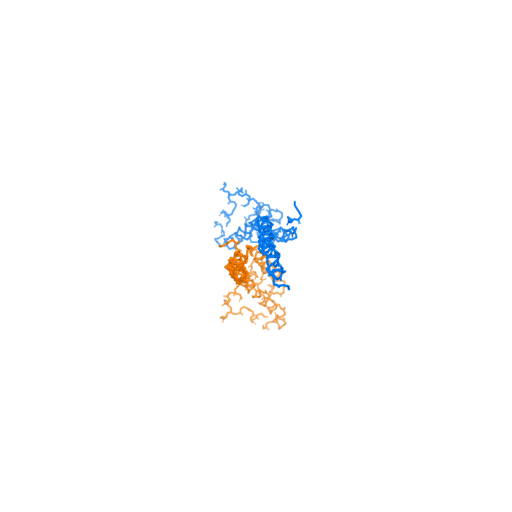49 1.000 81.30000 230 VAL A CA 1
ATOM 797 C C . VAL A 1 99 ? 113.87404 125.51322 8.29270 1.000 74.53000 230 VAL A C 1
ATOM 798 O O . VAL A 1 99 ? 113.25056 124.46993 8.06526 1.000 95.35000 230 VAL A O 1
ATOM 802 N N . SER A 1 100 ? 114.90209 125.54715 9.14377 1.000 81.98000 231 SER A N 1
ATOM 803 C CA . SER A 1 100 ? 115.30620 124.34433 9.86721 1.000 85.95000 231 SER A CA 1
ATOM 804 C C . SER A 1 100 ? 114.18325 123.82476 10.75792 1.000 86.63000 231 SER A C 1
ATOM 805 O O . SER A 1 100 ? 113.96662 122.61142 10.85177 1.000 81.84000 231 SER A O 1
ATOM 808 N N . ALA A 1 101 ? 113.45884 124.72698 11.42151 1.000 83.38000 232 ALA A N 1
ATOM 809 C CA . ALA A 1 101 ? 112.37451 124.30307 12.30085 1.000 82.98000 232 ALA A CA 1
ATOM 810 C C . ALA A 1 101 ? 111.18255 123.78477 11.50278 1.000 82.20000 232 ALA A C 1
ATOM 811 O O . ALA A 1 101 ? 110.66661 122.69547 11.77942 1.000 90.20000 232 ALA A O 1
ATOM 813 N N . THR A 1 102 ? 110.72687 124.55582 10.50897 1.000 69.79000 233 THR A N 1
ATOM 814 C CA . THR A 1 102 ? 109.55024 124.16091 9.73774 1.000 81.02000 233 THR A CA 1
ATOM 815 C C . THR A 1 102 ? 109.79256 122.88849 8.93026 1.000 77.61000 233 THR A C 1
ATOM 816 O O . THR A 1 102 ? 108.84195 122.15917 8.62909 1.000 90.78000 233 THR A O 1
ATOM 820 N N . GLN A 1 103 ? 111.04655 122.61191 8.56048 1.000 92.75000 234 GLN A N 1
ATOM 821 C CA . GLN A 1 103 ? 111.37108 121.37149 7.85699 1.000 97.84000 234 GLN A CA 1
ATOM 822 C C . GLN A 1 103 ? 111.24140 120.17234 8.79078 1.000 89.17000 234 GLN A C 1
ATOM 823 O O . GLN A 1 103 ? 110.79291 119.09822 8.37635 1.000 117.02000 234 GLN A O 1
ATOM 829 N N . GLU A 1 104 ? 111.67323 120.32747 10.04781 1.000 91.50000 235 GLU A N 1
ATOM 830 C CA . GLU A 1 104 ? 111.57640 119.23364 11.01088 1.000 91.81000 235 GLU A CA 1
ATOM 831 C C . GLU A 1 104 ? 110.12224 118.90154 11.31945 1.000 81.89000 235 GLU A C 1
ATOM 832 O O . GLU A 1 104 ? 109.76293 117.72675 11.46217 1.000 92.55000 235 GLU A O 1
ATOM 838 N N . VAL A 1 105 ? 109.27353 119.92596 11.43485 1.000 80.82000 236 VAL A N 1
ATOM 839 C CA . VAL A 1 105 ? 107.84682 119.69544 11.64078 1.000 94.01000 236 VAL A CA 1
ATOM 840 C C . VAL A 1 105 ? 107.24103 118.99976 10.42963 1.000 97.27000 236 VAL A C 1
ATOM 841 O O . VAL A 1 105 ? 106.43753 118.07044 10.56591 1.000 105.01000 236 VAL A O 1
ATOM 845 N N . HIS A 1 106 ? 107.61444 119.43946 9.22644 1.000 91.11000 237 HIS A N 1
ATOM 846 C CA . HIS A 1 106 ? 107.03008 118.87729 8.01282 1.000 86.58000 237 HIS A CA 1
ATOM 847 C C . HIS A 1 106 ? 107.39645 117.40676 7.84879 1.000 88.32000 237 HIS A C 1
ATOM 848 O O . HIS A 1 106 ? 106.55323 116.58903 7.46116 1.000 108.66000 237 HIS A O 1
ATOM 855 N N . GLU A 1 107 ? 108.64821 117.05005 8.14420 1.000 90.50000 238 GLU A N 1
ATOM 856 C CA . GLU A 1 107 ? 109.05223 115.64923 8.07336 1.000 96.52000 238 GLU A CA 1
ATOM 857 C C . GLU A 1 107 ? 108.32407 114.80610 9.10640 1.000 93.71000 238 GLU A C 1
ATOM 858 O O . GLU A 1 107 ? 108.02073 113.63433 8.85674 1.000 99.70000 238 GLU A O 1
ATOM 864 N N . SER A 1 108 ? 108.02126 115.39190 10.25736 1.000 100.87000 239 SER A N 1
ATOM 865 C CA . SER A 1 108 ? 107.37869 114.64404 11.32171 1.000 98.95000 239 SER A CA 1
ATOM 866 C C . SER A 1 108 ? 105.91708 114.37919 10.94906 1.000 94.46000 239 SER A C 1
ATOM 867 O O . SER A 1 108 ? 105.39072 113.28272 11.17788 1.000 86.31000 239 SER A O 1
ATOM 870 N N . GLU A 1 109 ? 105.26894 115.36249 10.31001 1.000 86.38000 240 GLU A N 1
ATOM 871 C CA . GLU A 1 109 ? 103.89819 115.19091 9.83586 1.000 88.16000 240 GLU A CA 1
ATOM 872 C C . GLU A 1 109 ? 103.80266 114.13457 8.74188 1.000 87.36000 240 GLU A C 1
ATOM 873 O O . GLU A 1 109 ? 102.74131 113.52207 8.56395 1.000 116.12000 240 GLU A O 1
ATOM 879 N N . GLN A 1 110 ? 104.88990 113.90422 7.99568 1.000 96.11000 241 GLN A N 1
ATOM 880 C CA . GLN A 1 110 ? 104.78873 112.94851 6.90113 1.000 90.23000 241 GLN A CA 1
ATOM 881 C C . GLN A 1 110 ? 104.94982 111.51332 7.36988 1.000 83.85000 241 GLN A C 1
ATOM 882 O O . GLN A 1 110 ? 104.30034 110.61253 6.82539 1.000 100.96000 241 GLN A O 1
ATOM 888 N N . ARG A 1 111 ? 105.78539 111.27421 8.37651 1.000 87.63000 242 ARG A N 1
ATOM 889 C CA . ARG A 1 111 ? 105.77689 109.96036 9.00827 1.000 92.88000 242 ARG A CA 1
ATOM 890 C C . ARG A 1 111 ? 104.44023 109.68595 9.68471 1.000 96.99000 242 ARG A C 1
ATOM 891 O O . ARG A 1 111 ? 103.95556 108.54915 9.68209 1.000 108.66000 242 ARG A O 1
ATOM 899 N N . ALA A 1 112 ? 103.84070 110.71264 10.28962 1.000 102.04000 243 ALA A N 1
ATOM 900 C CA . ALA A 1 112 ? 102.52162 110.55263 10.88868 1.000 95.78000 243 ALA A CA 1
ATOM 901 C C . ALA A 1 112 ? 101.49074 110.13911 9.85277 1.000 101.12000 243 ALA A C 1
ATOM 902 O O . ALA A 1 112 ? 100.58514 109.35334 10.15132 1.000 118.36000 243 ALA A O 1
ATOM 904 N N . GLU A 1 113 ? 101.64536 110.60929 8.62076 1.000 87.56000 244 GLU A N 1
ATOM 905 C CA . GLU A 1 113 ? 100.62973 110.36910 7.61527 1.000 84.40000 244 GLU A CA 1
ATOM 906 C C . GLU A 1 113 ? 100.84269 108.98865 6.98381 1.000 82.47000 244 GLU A C 1
ATOM 907 O O . GLU A 1 113 ? 99.86643 108.31740 6.63076 1.000 97.42000 244 GLU A O 1
ATOM 913 N N . ARG A 1 114 ? 102.10621 108.53225 6.86696 1.000 87.93000 245 ARG A N 1
ATOM 914 C CA . ARG A 1 114 ? 102.37504 107.18847 6.33516 1.000 93.88000 245 ARG A CA 1
ATOM 915 C C . ARG A 1 114 ? 101.89310 106.08172 7.25808 1.000 89.07000 245 ARG A C 1
ATOM 916 O O . ARG A 1 114 ? 101.27281 105.11669 6.80227 1.000 104.21000 245 ARG A O 1
ATOM 924 N N . GLU A 1 115 ? 102.23787 106.15290 8.53955 1.000 89.20000 246 GLU A N 1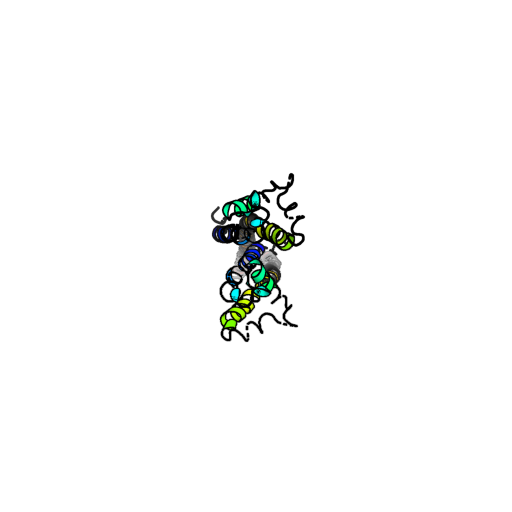
ATOM 925 C CA . GLU A 1 115 ? 101.74387 105.16533 9.49373 1.000 90.90000 246 GLU A CA 1
ATOM 926 C C . GLU A 1 115 ? 100.25619 105.32445 9.75396 1.000 94.62000 246 GLU A C 1
ATOM 927 O O . GLU A 1 115 ? 99.61173 104.37049 10.19835 1.000 105.81000 246 GLU A O 1
ATOM 933 N N . ALA A 1 116 ? 99.69115 106.49724 9.46694 1.000 93.71000 247 ALA A N 1
ATOM 934 C CA . ALA A 1 116 ? 98.23981 106.62996 9.49904 1.000 92.28000 247 ALA A CA 1
ATOM 935 C C . ALA A 1 116 ? 97.59845 105.78591 8.40739 1.000 97.88000 247 ALA A C 1
ATOM 936 O O . ALA A 1 116 ? 96.60690 105.08775 8.64756 1.000 101.67000 247 ALA A O 1
ATOM 938 N N . ASN A 1 117 ? 98.15507 105.84027 7.19399 1.000 85.80000 248 ASN A N 1
ATOM 939 C CA . ASN A 1 117 ? 97.62705 105.03235 6.09903 1.000 94.82000 248 ASN A CA 1
ATOM 940 C C . ASN A 1 117 ? 98.00680 103.56484 6.25671 1.000 92.38000 248 ASN A C 1
ATOM 941 O O . ASN A 1 117 ? 97.19118 102.67670 5.98357 1.000 92.46000 248 ASN A O 1
ATOM 946 N N . ASN A 1 118 ? 99.24180 103.28805 6.68656 1.000 80.57000 249 ASN A N 1
ATOM 947 C CA . ASN A 1 118 ? 99.65599 101.90355 6.89694 1.000 82.76000 249 ASN A CA 1
ATOM 948 C C . ASN A 1 118 ? 98.83136 101.22871 7.98582 1.000 84.09000 249 ASN A C 1
ATOM 949 O O . ASN A 1 118 ? 98.65419 100.00529 7.96099 1.000 93.56000 249 ASN A O 1
ATOM 954 N N . LEU A 1 119 ? 98.31888 102.00254 8.94456 1.000 81.62000 250 LEU A N 1
ATOM 955 C CA . LEU A 1 119 ? 97.40313 101.44414 9.93430 1.000 99.09000 250 LEU A CA 1
ATOM 956 C C . LEU A 1 119 ? 96.05326 101.11342 9.30626 1.000 82.84000 250 LEU A C 1
ATOM 957 O O . LEU A 1 119 ? 95.50551 100.02629 9.52275 1.000 84.45000 250 LEU A O 1
ATOM 962 N N . ILE A 1 120 ? 95.49391 102.05163 8.53688 1.000 73.27000 251 ILE A N 1
ATOM 963 C CA . ILE A 1 120 ? 94.20730 101.82261 7.88363 1.000 69.63000 251 ILE A CA 1
ATOM 964 C C . ILE A 1 120 ? 94.29149 100.62507 6.94628 1.000 75.65000 251 ILE A C 1
ATOM 965 O O . ILE A 1 120 ? 93.37413 99.79840 6.88534 1.000 75.61000 251 ILE A O 1
ATOM 970 N N . ALA A 1 121 ? 95.39620 100.50537 6.20954 1.000 90.45000 252 ALA A N 1
ATOM 971 C CA . ALA A 1 121 ? 95.56771 99.36618 5.31346 1.000 87.35000 252 ALA A CA 1
ATOM 972 C C . ALA A 1 121 ? 95.62427 98.05628 6.09191 1.000 83.55000 252 ALA A C 1
ATOM 973 O O . ALA A 1 121 ? 95.01119 97.05772 5.69259 1.000 82.51000 252 ALA A O 1
ATOM 975 N N . HIS A 1 122 ? 96.38488 98.03868 7.19412 1.000 70.85000 253 HIS A N 1
ATOM 976 C CA . HIS A 1 122 ? 96.42155 96.88042 8.08470 1.000 78.97000 253 HIS A CA 1
ATOM 977 C C . HIS A 1 122 ? 95.01083 96.50527 8.53744 1.000 77.36000 253 HIS A C 1
ATOM 978 O O . HIS A 1 122 ? 94.59343 95.34466 8.44903 1.000 84.84000 253 HIS A O 1
ATOM 985 N N . ASP A 1 123 ? 94.28742 97.48276 9.09920 1.000 84.55000 254 ASP A N 1
ATOM 986 C CA . ASP A 1 123 ? 93.00726 97.19914 9.74061 1.000 80.60000 254 ASP A CA 1
ATOM 987 C C . ASP A 1 123 ? 91.96592 96.74263 8.72788 1.000 76.88000 254 ASP A C 1
ATOM 988 O O . ASP A 1 123 ? 91.15924 95.85169 9.01994 1.000 80.24000 254 ASP A O 1
ATOM 993 N N . GLU A 1 124 ? 91.96502 97.33833 7.53259 1.000 70.51000 255 GLU A N 1
ATOM 994 C CA . GLU A 1 124 ? 90.98758 96.94377 6.52299 1.000 72.76000 255 GLU A CA 1
ATOM 995 C C . GLU A 1 124 ? 91.22602 95.51489 6.04701 1.000 77.67000 255 GLU A C 1
ATOM 996 O O . GLU A 1 124 ? 90.26899 94.76489 5.82305 1.000 90.15000 255 GLU A O 1
ATOM 1002 N N . ARG A 1 125 ? 92.49139 95.11362 5.89507 1.000 86.17000 256 ARG A N 1
ATOM 1003 C CA . ARG A 1 125 ? 92.77583 93.73474 5.50326 1.000 89.81000 256 ARG A CA 1
ATOM 1004 C C . ARG A 1 125 ? 92.53337 92.77101 6.65034 1.000 85.83000 256 ARG A C 1
ATOM 1005 O O . ARG A 1 125 ? 92.05299 91.65187 6.43590 1.000 103.49000 256 ARG A O 1
ATOM 1013 N N . GLN A 1 126 ? 92.87518 93.17860 7.87231 1.000 94.27000 257 GLN A N 1
ATOM 1014 C CA . GLN A 1 126 ? 92.65256 92.30314 9.01191 1.000 88.31000 257 GLN A CA 1
ATOM 1015 C C . GLN A 1 126 ? 91.16730 92.05522 9.21962 1.000 86.55000 257 GLN A C 1
ATOM 1016 O O . GLN A 1 126 ? 90.77415 90.94864 9.61032 1.000 90.74000 257 GLN A O 1
ATOM 1022 N N . GLU A 1 127 ? 90.31770 93.05294 8.93100 1.000 81.57000 258 GLU A N 1
ATOM 1023 C CA . GLU A 1 127 ? 88.89981 92.80959 9.13991 1.000 88.43000 258 GLU A CA 1
ATOM 1024 C C . GLU A 1 127 ? 88.32677 91.99639 7.98498 1.000 91.78000 258 GLU A C 1
ATOM 1025 O O . GLU A 1 127 ? 87.26602 91.38570 8.14174 1.000 110.44000 258 GLU A O 1
ATOM 1039 N N . LEU A 1 129 ? 90.11375 89.37466 6.63786 1.000 81.30000 260 LEU A N 1
ATOM 1040 C CA . LEU A 1 129 ? 90.44237 88.05072 7.16178 1.000 90.69000 260 LEU A CA 1
ATOM 1041 C C . LEU A 1 129 ? 89.42271 87.58841 8.19363 1.000 87.59000 260 LEU A C 1
ATOM 1042 O O . LEU A 1 129 ? 88.95396 86.44663 8.14998 1.000 95.62000 260 LEU A O 1
ATOM 1047 N N . ASP A 1 130 ? 89.07463 88.46293 9.13963 1.000 91.56000 261 ASP A N 1
ATOM 1048 C CA . ASP A 1 130 ? 88.07316 88.10637 10.13992 1.000 86.34000 261 ASP A CA 1
ATOM 1049 C C . ASP A 1 130 ? 86.75841 87.70762 9.48152 1.000 88.07000 261 ASP A C 1
ATOM 1050 O O . ASP A 1 130 ? 86.11910 86.72936 9.88764 1.000 78.34000 261 ASP A O 1
ATOM 1055 N N . LEU A 1 131 ? 86.34260 88.44889 8.45458 1.000 82.53000 262 LEU A N 1
ATOM 1056 C CA . LEU A 1 131 ? 85.13817 88.06920 7.72738 1.000 79.84000 262 LEU A CA 1
ATOM 1057 C C . LEU A 1 131 ? 85.34327 86.80840 6.90198 1.000 80.46000 262 LEU A C 1
ATOM 1058 O O . LEU A 1 131 ? 84.40831 86.01201 6.76025 1.000 76.56000 262 LEU A O 1
ATOM 1071 N N . ARG A 1 133 ? 87.18975 84.16420 7.80022 1.000 66.75000 264 ARG A N 1
ATOM 1072 C CA . ARG A 1 133 ? 87.24807 82.99186 8.65962 1.000 63.24000 264 ARG A CA 1
ATOM 1073 C C . ARG A 1 133 ? 85.85632 82.59026 9.13052 1.000 70.43000 264 ARG A C 1
ATOM 1074 O O . ARG A 1 133 ? 85.52363 81.39932 9.16000 1.000 84.07000 264 ARG A O 1
ATOM 1082 N N . ALA A 1 134 ? 85.02673 83.57280 9.49806 1.000 72.94000 265 ALA A N 1
ATOM 1083 C CA . ALA A 1 134 ? 83.65546 83.27405 9.89786 1.000 80.06000 265 ALA A CA 1
ATOM 1084 C C . ALA A 1 134 ? 82.86057 82.69774 8.74092 1.000 77.61000 265 ALA A C 1
ATOM 1085 O O . ALA A 1 134 ? 81.95758 81.88025 8.94336 1.000 84.56000 265 ALA A O 1
ATOM 1095 N N . HIS A 1 136 ? 84.19851 81.04668 5.97254 1.000 90.38000 267 HIS A N 1
ATOM 1096 C CA . HIS A 1 136 ? 84.71217 79.70351 5.71038 1.000 90.70000 267 HIS A CA 1
ATOM 1097 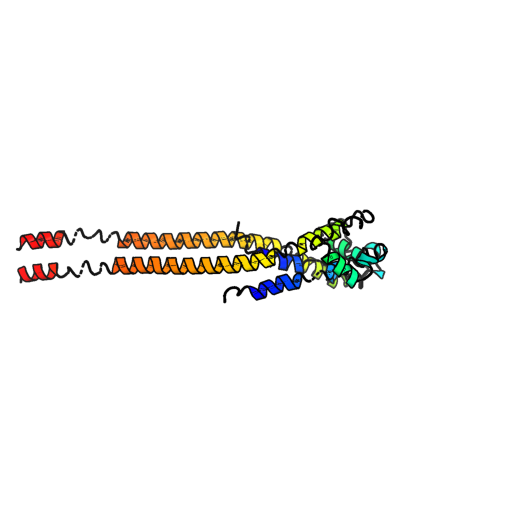C C . HIS A 1 136 ? 84.20365 78.69136 6.72068 1.000 93.03000 267 HIS A C 1
ATOM 1098 O O . HIS A 1 136 ? 83.93401 77.54101 6.35743 1.000 106.02000 267 HIS A O 1
ATOM 1105 N N . ALA A 1 137 ? 83.99065 79.11117 7.96439 1.000 91.82000 268 ALA A N 1
ATOM 1106 C CA . ALA A 1 137 ? 83.38849 78.21500 8.94454 1.000 95.15000 268 ALA A CA 1
ATOM 1107 C C . ALA A 1 137 ? 81.95801 77.84345 8.56043 1.000 94.48000 268 ALA A C 1
ATOM 1108 O O . ALA A 1 137 ? 81.55232 76.68337 8.69621 1.000 96.93000 268 ALA A O 1
ATOM 1110 N N . LYS A 1 138 ? 81.17372 78.82142 8.09816 1.000 96.49000 269 LYS A N 1
ATOM 1111 C CA . LYS A 1 138 ? 79.79332 78.56294 7.69141 1.000 89.30000 269 LYS A CA 1
ATOM 1112 C C . LYS A 1 138 ? 79.74106 77.59979 6.51051 1.000 83.14000 269 LYS A C 1
ATOM 1113 O O . LYS A 1 138 ? 78.82685 76.77181 6.41355 1.000 86.76000 269 LYS A O 1
ATOM 1119 N N . ILE A 1 139 ? 80.70540 77.70478 5.59039 1.000 82.69000 270 ILE A N 1
ATOM 1120 C CA . ILE A 1 139 ? 80.73609 76.79061 4.45180 1.000 90.42000 270 ILE A CA 1
ATOM 1121 C C . ILE A 1 139 ? 80.98383 75.36888 4.92038 1.000 81.31000 270 ILE A C 1
ATOM 1122 O O . ILE A 1 139 ? 80.30743 74.42451 4.49475 1.000 84.12000 270 ILE A O 1
ATOM 1127 N N . VAL A 1 140 ? 81.95415 75.20079 5.81505 1.000 77.15000 271 VAL A N 1
ATOM 1128 C CA . VAL A 1 140 ? 82.26927 73.88073 6.34119 1.000 87.57000 271 VAL A CA 1
ATOM 1129 C C . VAL A 1 140 ? 81.08751 73.31393 7.11743 1.000 86.40000 271 VAL A C 1
ATOM 1130 O O . VAL A 1 140 ? 80.84155 72.10110 7.09308 1.000 98.12000 271 VAL A O 1
ATOM 1134 N N . ALA A 1 141 ? 80.32931 74.17417 7.80123 1.000 88.75000 272 ALA A N 1
ATOM 1135 C CA . ALA A 1 141 ? 79.13894 73.71949 8.51798 1.000 88.11000 272 ALA A CA 1
ATOM 1136 C C . ALA A 1 141 ? 78.09264 73.16571 7.55623 1.000 85.70000 272 ALA A C 1
ATOM 1137 O O . ALA A 1 141 ? 77.58575 72.05254 7.73345 1.000 94.32000 272 ALA A O 1
ATOM 1139 N N . LEU A 1 142 ? 77.75065 73.94562 6.53750 1.000 87.36000 273 LEU A N 1
ATOM 1140 C CA . LEU A 1 142 ? 76.82475 73.51674 5.49499 1.000 88.55000 273 LEU A CA 1
ATOM 1141 C C . LEU A 1 142 ? 77.34320 72.32028 4.70743 1.000 95.10000 273 LEU A C 1
ATOM 1142 O O . LEU A 1 142 ? 76.54581 71.52713 4.19093 1.000 100.92000 273 LEU A O 1
ATOM 1147 N N . GLU A 1 143 ? 78.66379 72.14103 4.65179 1.000 97.18000 274 GLU A N 1
ATOM 1148 C CA . GLU A 1 143 ? 79.22114 70.96493 3.99617 1.000 100.76000 274 GLU A CA 1
ATOM 1149 C C . GLU A 1 143 ? 79.03493 69.71374 4.84662 1.000 93.21000 274 GLU A C 1
ATOM 1150 O O . GLU A 1 143 ? 78.80354 68.62479 4.30321 1.000 106.10000 274 GLU A O 1
ATOM 1156 N N . GLN A 1 144 ? 79.12846 69.83678 6.18254 1.000 97.67000 275 GLN A N 1
ATOM 1157 C CA . GLN A 1 144 ? 78.89157 68.64365 6.98658 1.000 104.08000 275 GLN A CA 1
ATOM 1158 C C . GLN A 1 144 ? 77.41856 68.24431 6.90730 1.000 107.21000 275 GLN A C 1
ATOM 1159 O O . GLN A 1 144 ? 77.08974 67.06624 7.07562 1.000 113.80000 275 GLN A O 1
ATOM 1165 N N . GLN A 1 145 ? 76.51451 69.21384 6.70030 1.000 94.25000 276 GLN A N 1
ATOM 1166 C CA . GLN A 1 145 ? 75.09205 68.89890 6.58841 1.000 92.65000 276 GLN A CA 1
ATOM 1167 C C . GLN A 1 145 ? 74.79294 68.02315 5.38069 1.000 108.68000 276 GLN A C 1
ATOM 1168 O O . GLN A 1 145 ? 73.72706 67.40004 5.33085 1.000 141.05000 276 GLN A O 1
ATOM 1174 N N . GLY A 1 146 ? 75.69925 67.97038 4.40636 1.000 141.01000 277 GLY A N 1
ATOM 1175 C CA . GLY A 1 146 ? 75.50985 67.13662 3.23723 1.000 144.50000 277 GLY A CA 1
ATOM 1176 C C . GLY A 1 146 ? 76.12090 65.76019 3.39719 1.000 166.59000 277 GLY A C 1
ATOM 1177 O O . GLY A 1 146 ? 75.45788 64.75772 3.11689 1.000 187.93000 277 GLY A O 1
ATOM 1178 N N . ALA A 1 147 ? 77.37840 65.71888 3.84902 1.000 173.21000 278 ALA A N 1
ATOM 1179 C CA . ALA A 1 147 ? 78.16815 64.50163 4.11762 1.000 163.02000 278 ALA A CA 1
ATOM 1180 C C . ALA A 1 147 ? 77.55676 63.18054 3.64811 1.000 178.20000 278 ALA A C 1
ATOM 1181 O O . ALA A 1 147 ? 76.77486 62.55807 4.36795 1.000 176.84000 278 ALA A O 1
ATOM 1183 N N . VAL B 1 1 ? 105.91515 133.11913 -1.88101 1.000 136.14000 132 VAL B N 1
ATOM 1184 C CA . VAL B 1 1 ? 105.82427 131.73274 -1.43568 1.000 143.74000 132 VAL B CA 1
ATOM 1185 C C . VAL B 1 1 ? 106.87748 131.46106 -0.37239 1.000 148.46000 132 VAL B C 1
ATOM 1186 O O . VAL B 1 1 ? 107.91975 132.11414 -0.34708 1.000 198.48000 132 VAL B O 1
ATOM 1188 N N . GLU B 1 2 ? 106.60393 130.49984 0.51207 1.000 148.86000 133 GLU B N 1
ATOM 1189 C CA . GLU B 1 2 ? 107.55681 130.10139 1.53940 1.000 142.36000 133 GLU B CA 1
ATOM 1190 C C . GLU B 1 2 ? 108.44083 128.94018 1.09504 1.000 135.94000 133 GLU B C 1
ATOM 1191 O O . GLU B 1 2 ? 108.99198 128.22107 1.93759 1.000 140.72000 133 GLU B O 1
ATOM 1197 N N . SER B 1 3 ? 108.57909 128.74331 -0.21578 1.000 126.09000 134 SER B N 1
ATOM 1198 C CA . SER B 1 3 ? 109.62573 127.90225 -0.77377 1.000 134.85000 134 SER B CA 1
ATOM 1199 C C . SER B 1 3 ? 110.67908 128.69241 -1.53350 1.000 138.24000 134 SER B C 1
ATOM 1200 O O . SER B 1 3 ? 111.79679 128.19561 -1.70083 1.000 148.24000 134 SER B O 1
ATOM 1203 N N . LEU B 1 4 ? 110.34276 129.88737 -2.02444 1.000 121.59000 135 LEU B N 1
ATOM 1204 C CA . LEU B 1 4 ? 111.37876 130.83347 -2.42332 1.000 116.71000 135 LEU B CA 1
ATOM 1205 C C . LEU B 1 4 ? 112.17789 131.30886 -1.22233 1.000 114.30000 135 LEU B C 1
ATOM 1206 O O . LEU B 1 4 ? 113.39552 131.50104 -1.31971 1.000 116.65000 135 LEU B O 1
ATOM 1224 N N . GLN B 1 6 ? 113.01677 129.43705 1.00652 1.000 84.17000 137 GLN B N 1
ATOM 1225 C CA . GLN B 1 6 ? 113.96440 128.34704 1.22141 1.000 97.92000 137 GLN B CA 1
ATOM 1226 C C . GLN B 1 6 ? 115.25100 128.52872 0.42611 1.000 89.46000 137 GLN B C 1
ATOM 1227 O O . GLN B 1 6 ? 116.32189 128.09479 0.87163 1.000 88.36000 137 GLN B O 1
ATOM 1233 N N . ALA B 1 7 ? 115.18080 129.20192 -0.71657 1.000 90.68000 138 ALA B N 1
ATOM 1234 C CA . ALA B 1 7 ? 116.33390 129.35121 -1.59276 1.000 95.93000 138 ALA B CA 1
ATOM 1235 C C . ALA B 1 7 ? 117.13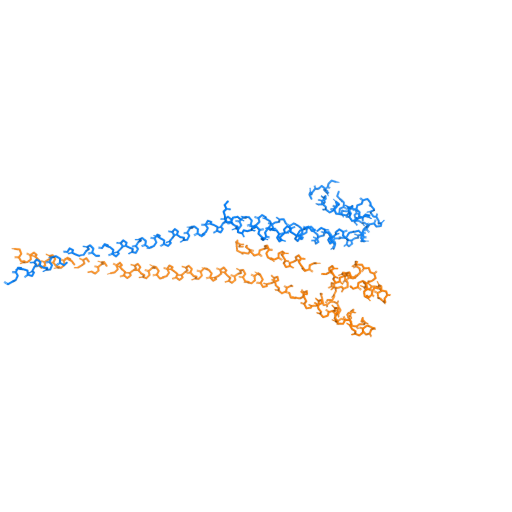569 130.62599 -1.34563 1.000 88.34000 138 ALA B C 1
ATOM 1236 O O . ALA B 1 7 ? 118.19803 130.78826 -1.95667 1.000 91.34000 138 ALA B O 1
ATOM 1238 N N . LEU B 1 8 ? 116.66600 131.51844 -0.46802 1.000 73.41000 139 LEU B N 1
ATOM 1239 C CA . LEU B 1 8 ? 117.32701 132.81119 -0.28914 1.000 77.57000 139 LEU B CA 1
ATOM 1240 C C . LEU B 1 8 ? 118.74463 132.71745 0.26844 1.000 75.47000 139 LEU B C 1
ATOM 1241 O O . LEU B 1 8 ? 119.61419 133.45550 -0.22748 1.000 77.01000 139 LEU B O 1
ATOM 1246 N N . PRO B 1 9 ? 119.05361 131.87933 1.26986 1.000 76.50000 140 PRO B N 1
ATOM 1247 C CA . PRO B 1 9 ? 120.44807 131.82907 1.74767 1.000 78.85000 140 PRO B CA 1
ATOM 1248 C C . PRO B 1 9 ? 121.44291 131.45574 0.66506 1.000 77.52000 140 PRO B C 1
ATOM 1249 O O . PRO B 1 9 ? 122.56987 131.96573 0.66409 1.000 108.37000 140 PRO B O 1
ATOM 1253 N N . GLY B 1 10 ? 121.05540 130.58554 -0.26695 1.000 64.24000 141 GLY B N 1
ATOM 1254 C CA . GLY B 1 10 ? 121.93043 130.27999 -1.38262 1.000 72.89000 141 GLY B CA 1
ATOM 1255 C C . GLY B 1 10 ? 122.03449 131.40331 -2.38981 1.000 77.37000 141 GLY B C 1
ATOM 1256 O O . GLY B 1 10 ? 123.07437 131.56340 -3.03274 1.000 87.24000 141 GLY B O 1
ATOM 1257 N N . ILE B 1 11 ? 120.96148 132.17875 -2.55444 1.000 69.85000 142 ILE B N 1
ATOM 1258 C CA . ILE B 1 11 ? 121.00396 133.37414 -3.39623 1.000 77.21000 142 ILE B CA 1
ATOM 1259 C C . ILE B 1 11 ? 122.04812 134.35179 -2.86611 1.000 75.93000 142 ILE B C 1
ATOM 1260 O O . ILE B 1 11 ? 122.83927 134.92223 -3.62704 1.000 78.29000 142 ILE B O 1
ATOM 1265 N N . GLY B 1 12 ? 122.04893 134.57718 -1.54882 1.000 70.44000 143 GLY B N 1
ATOM 1266 C CA . GLY B 1 12 ? 123.01355 135.49415 -0.96924 1.000 77.87000 143 GLY B CA 1
ATOM 1267 C C . GLY B 1 12 ? 124.44017 135.00689 -1.10377 1.000 77.58000 143 GLY B C 1
ATOM 1268 O O . GLY B 1 12 ? 125.36094 135.80826 -1.28193 1.000 62.26000 143 GLY B O 1
ATOM 1269 N N . TRP B 1 13 ? 124.64229 133.69202 -1.02382 1.000 65.82000 144 TRP B N 1
ATOM 1270 C CA . TRP B 1 13 ? 125.96900 133.12324 -1.23240 1.000 69.37000 144 TRP B CA 1
ATOM 1271 C C . TRP B 1 13 ? 126.48126 133.44672 -2.62885 1.000 78.05000 144 TRP B C 1
ATOM 1272 O O . TRP B 1 13 ? 127.64515 133.82738 -2.80261 1.000 82.40000 144 TRP B O 1
ATOM 1283 N N . THR B 1 14 ? 125.61822 133.30696 -3.63695 1.000 75.45000 145 THR B N 1
ATOM 1284 C CA . THR B 1 14 ? 125.98400 133.69038 -4.99615 1.000 79.33000 145 THR B CA 1
ATOM 1285 C C . THR B 1 14 ? 126.17426 135.19764 -5.10981 1.000 77.93000 145 THR B C 1
ATOM 1286 O O . THR B 1 14 ? 127.15731 135.66737 -5.69461 1.000 70.05000 145 THR B O 1
ATOM 1290 N N . ALA B 1 15 ? 125.23652 135.97204 -4.55893 1.000 74.93000 146 ALA B N 1
ATOM 1291 C CA . ALA B 1 15 ? 125.34925 137.42505 -4.61552 1.000 71.77000 146 ALA B CA 1
ATOM 1292 C C . ALA B 1 15 ? 126.57776 137.91127 -3.85919 1.000 68.32000 146 ALA B C 1
ATOM 1293 O O . ALA B 1 15 ? 127.24715 138.85885 -4.28843 1.000 75.51000 146 ALA B O 1
ATOM 1295 N N . ALA B 1 16 ? 126.89078 137.27566 -2.72875 1.000 70.21000 147 ALA B N 1
ATOM 1296 C CA . ALA B 1 16 ? 128.07188 137.67079 -1.97048 1.000 71.68000 147 ALA B CA 1
ATOM 1297 C C . ALA B 1 16 ? 129.34160 137.42530 -2.77207 1.000 67.51000 147 ALA B C 1
ATOM 1298 O O . ALA B 1 16 ? 130.15890 138.33433 -2.95793 1.000 74.49000 147 ALA B O 1
ATOM 1300 N N . LEU B 1 17 ? 129.51982 136.19766 -3.26471 1.000 58.72000 148 LEU B N 1
ATOM 1301 C CA . LEU B 1 17 ? 130.71494 135.86997 -4.02953 1.000 71.70000 148 LEU B CA 1
ATOM 1302 C C . LEU B 1 17 ? 130.78587 136.64158 -5.34029 1.000 77.50000 148 LEU B C 1
ATOM 1303 O O . LEU B 1 17 ? 131.87230 136.76857 -5.91132 1.000 78.25000 148 LEU B O 1
ATOM 1308 N N . LEU B 1 18 ? 129.65890 137.16925 -5.82146 1.000 76.86000 149 LEU B N 1
ATOM 1309 C CA . LEU B 1 18 ? 129.68349 137.99547 -7.02435 1.000 75.25000 149 LEU B CA 1
ATOM 1310 C C . LEU B 1 18 ? 130.37141 139.32908 -6.76304 1.000 76.76000 149 LEU B C 1
ATOM 1311 O O . LEU B 1 18 ? 131.25091 139.74382 -7.52662 1.000 76.35000 149 LEU B O 1
ATOM 1316 N N . LEU B 1 19 ? 129.97112 140.02720 -5.69648 1.000 69.48000 150 LEU B N 1
ATOM 1317 C CA . LEU B 1 19 ? 130.65880 141.26304 -5.34006 1.000 81.47000 150 LEU B CA 1
ATOM 1318 C C . LEU B 1 19 ? 132.10297 140.99307 -4.94161 1.000 76.02000 150 LEU B C 1
ATOM 1319 O O . LEU B 1 19 ? 132.96550 141.86455 -5.10746 1.000 75.51000 150 LEU B O 1
ATOM 1340 N N . PHE B 1 22 ? 134.12667 141.06668 -8.14353 1.000 63.91000 153 PHE B N 1
ATOM 1341 C CA . PHE B 1 22 ? 134.47053 142.41000 -8.59681 1.000 61.55000 153 PHE B CA 1
ATOM 1342 C C . PHE B 1 22 ? 135.69135 142.94330 -7.85852 1.000 66.81000 153 PHE B C 1
ATOM 1343 O O . PHE B 1 22 ? 136.66412 143.38425 -8.48441 1.000 69.88000 153 PHE B O 1
ATOM 1351 N N . TYR B 1 23 ? 135.67168 142.86876 -6.52514 1.000 70.49000 154 TYR B N 1
ATOM 1352 C CA . TYR B 1 23 ? 136.76886 143.40582 -5.72376 1.000 73.82000 154 TYR B CA 1
ATOM 1353 C C . TYR B 1 23 ? 138.11012 142.75986 -6.05695 1.000 66.83000 154 TYR B C 1
ATOM 1354 O O . TYR B 1 23 ? 139.12431 143.45839 -6.15686 1.000 67.54000 154 TYR B O 1
ATOM 1363 N N . ILE B 1 24 ? 138.15225 141.43660 -6.22595 1.000 62.69000 155 ILE B N 1
ATOM 1364 C CA . ILE B 1 24 ? 139.44252 140.79915 -6.48185 1.000 78.98000 155 ILE B CA 1
ATOM 1365 C C . ILE B 1 24 ? 139.95106 141.14779 -7.87780 1.000 71.33000 155 ILE B C 1
ATOM 1366 O O . ILE B 1 24 ? 141.15091 141.37175 -8.07435 1.000 76.86000 155 ILE B O 1
ATOM 1371 N N . PHE B 1 25 ? 139.05534 141.21194 -8.86613 1.000 76.97000 156 PHE B N 1
ATOM 1372 C CA . PHE B 1 25 ? 139.46118 141.67036 -10.19036 1.000 80.73000 156 PHE B CA 1
ATOM 1373 C C . PHE B 1 25 ? 139.65941 143.17934 -10.24346 1.000 78.09000 156 PHE B C 1
ATOM 1374 O O . PHE B 1 25 ? 140.41008 143.66567 -11.09502 1.000 77.31000 156 PHE B O 1
ATOM 1382 N N . ALA B 1 26 ? 139.01919 143.93506 -9.34867 1.000 64.33000 157 ALA B N 1
ATOM 1383 C CA . ALA B 1 26 ? 139.26706 145.37342 -9.31380 1.000 75.02000 157 ALA B CA 1
ATOM 1384 C C . ALA B 1 26 ? 140.66968 145.67756 -8.80403 1.000 72.73000 157 ALA B C 1
ATOM 1385 O O . ALA B 1 26 ? 141.35050 146.56126 -9.33786 1.000 76.16000 157 ALA B O 1
ATOM 1387 N N . VAL B 1 27 ? 141.11389 144.96291 -7.76751 1.000 67.68000 158 VAL B N 1
ATOM 1388 C CA . VAL B 1 27 ? 142.48218 145.11945 -7.28486 1.000 66.64000 158 VAL B CA 1
ATOM 1389 C C . VAL B 1 27 ? 143.47544 144.67073 -8.34991 1.000 64.94000 158 VAL B C 1
ATOM 1390 O O . VAL B 1 27 ? 144.45903 145.36462 -8.63459 1.000 67.83000 158 VAL B O 1
ATOM 1407 N N . GLY B 1 29 ? 143.03334 144.45351 -11.58920 1.000 89.19000 160 GLY B N 1
ATOM 1408 C CA . GLY B 1 29 ? 143.01580 145.38214 -12.71194 1.000 89.41000 160 GLY B CA 1
ATOM 1409 C C . GLY B 1 29 ? 143.80522 146.65142 -12.44352 1.000 84.50000 160 GLY B C 1
ATOM 1410 O O . GLY B 1 29 ? 144.46770 147.18170 -13.33720 1.000 87.03000 160 GLY B O 1
ATOM 1411 N N . THR B 1 30 ? 143.75371 147.15112 -11.20711 1.000 69.99000 161 THR B N 1
ATOM 1412 C CA . THR B 1 30 ? 144.50942 148.35119 -10.85533 1.000 73.31000 161 THR B CA 1
ATOM 1413 C C . THR B 1 30 ? 146.00927 148.11524 -10.99257 1.000 74.80000 161 THR B C 1
ATOM 1414 O O . THR B 1 30 ? 146.73291 148.94155 -11.56232 1.000 91.76000 161 THR B O 1
ATOM 1418 N N . GLU B 1 31 ? 146.48890 146.98341 -10.46709 1.000 79.52000 162 GLU B N 1
ATOM 1419 C CA . GLU B 1 31 ? 147.90918 146.64764 -10.52948 1.000 81.51000 162 GLU B CA 1
ATOM 1420 C C . GLU B 1 31 ? 148.36842 146.45412 -11.96916 1.000 68.53000 162 GLU B C 1
ATOM 1421 O O . GLU B 1 31 ? 149.37100 147.03566 -12.40072 1.000 74.19000 162 GLU B O 1
ATOM 1427 N N . LEU B 1 32 ? 147.64461 145.62554 -12.72393 1.000 68.44000 163 LEU B N 1
ATOM 1428 C CA . LEU B 1 32 ? 148.05290 145.28595 -14.08278 1.000 73.52000 163 LEU B CA 1
ATOM 1429 C C . LEU B 1 32 ? 147.94782 146.48195 -15.02057 1.000 74.70000 163 LEU B C 1
ATOM 1430 O O . LEU B 1 32 ? 148.81067 146.67950 -15.88490 1.000 79.69000 163 LEU B O 1
ATOM 1435 N N . PHE B 1 33 ? 146.89659 147.28763 -14.86925 1.000 70.56000 164 PHE B N 1
ATOM 1436 C CA . PHE B 1 33 ? 146.47057 148.20686 -15.91235 1.000 79.06000 164 PHE B CA 1
ATOM 1437 C C . PHE B 1 33 ? 146.46493 149.66905 -15.48901 1.000 78.97000 164 PHE B C 1
ATOM 1438 O O . PHE B 1 33 ? 146.32889 150.54033 -16.35523 1.000 81.45000 164 PHE B O 1
ATOM 1446 N N . GLY B 1 34 ? 146.61511 149.96599 -14.19599 1.000 73.35000 165 GLY B N 1
ATOM 1447 C CA . GLY B 1 34 ? 146.38099 151.31865 -13.71790 1.000 86.73000 165 GLY B CA 1
ATOM 1448 C C . GLY B 1 34 ? 147.39035 152.33721 -14.20570 1.000 78.82000 165 GLY B C 1
ATOM 1449 O O . GLY B 1 34 ? 147.04523 153.50447 -14.41062 1.000 104.40000 165 GLY B O 1
ATOM 1450 N N . GLU B 1 35 ? 148.64478 151.92345 -14.39163 1.000 86.13000 166 GLU B N 1
ATOM 1451 C CA . GLU B 1 35 ? 149.67250 152.87276 -14.80542 1.000 81.08000 166 GLU B CA 1
ATOM 1452 C C . GLU B 1 35 ? 149.48466 153.29591 -16.25779 1.000 72.18000 166 GLU B C 1
ATOM 1453 O O . GLU B 1 35 ? 149.64996 154.47546 -16.59132 1.000 85.97000 166 GLU B O 1
ATOM 1459 N N . ALA B 1 36 ? 149.13728 152.35101 -17.13505 1.000 66.91000 167 ALA B N 1
ATOM 1460 C CA . ALA B 1 36 ? 148.91669 152.66940 -18.53914 1.000 76.61000 167 ALA B CA 1
ATOM 1461 C C . ALA B 1 36 ? 147.51411 153.19146 -18.81264 1.000 80.66000 167 ALA B C 1
ATOM 1462 O O . ALA B 1 36 ? 147.30344 153.85400 -19.83655 1.000 88.93000 167 ALA B O 1
ATOM 1464 N N . PHE B 1 37 ? 146.55178 152.90839 -17.93557 1.000 75.57000 168 PHE B N 1
ATOM 1465 C CA . PHE B 1 37 ? 145.15417 153.28574 -18.15330 1.000 74.56000 168 PHE B CA 1
ATOM 1466 C C . PHE B 1 37 ? 144.59160 153.87652 -16.86758 1.000 76.21000 168 PHE B C 1
ATOM 1467 O O . PHE B 1 37 ? 143.71711 153.28729 -16.22236 1.000 85.06000 168 PHE B O 1
ATOM 1475 N N . PRO B 1 38 ? 145.07539 155.05387 -16.45975 1.000 76.52000 169 PRO B N 1
ATOM 1476 C CA . PRO B 1 38 ? 144.60160 155.62272 -15.18716 1.000 79.60000 169 PRO B CA 1
ATOM 1477 C C . PRO B 1 38 ? 143.13889 156.03672 -15.19556 1.000 84.32000 169 PRO B C 1
ATOM 1478 O O . PRO B 1 38 ? 142.50875 156.02748 -14.13000 1.000 101.16000 169 PRO B O 1
ATOM 1482 N N . GLN B 1 39 ? 142.56532 156.34927 -16.35726 1.000 82.79000 170 GLN B N 1
ATOM 1483 C CA . GLN B 1 39 ? 141.15017 156.70127 -16.41113 1.000 90.64000 170 GLN B CA 1
ATOM 1484 C C . GLN B 1 39 ? 140.25662 155.49353 -16.15915 1.000 85.65000 170 GLN B C 1
ATOM 1485 O O . GLN B 1 39 ? 139.11276 155.65011 -15.71769 1.000 106.85000 170 GLN B O 1
ATOM 1491 N N . TRP B 1 40 ? 140.75847 154.29110 -16.43158 1.000 70.98000 171 TRP B N 1
ATOM 1492 C CA . TRP B 1 40 ? 139.99247 153.05689 -16.34433 1.000 82.46000 171 TRP B CA 1
ATOM 1493 C C . TRP B 1 40 ? 140.38681 152.18138 -15.16916 1.000 83.91000 171 TRP B C 1
ATOM 1494 O O . TRP B 1 40 ? 139.52867 151.49558 -14.61030 1.000 75.53000 171 TRP B O 1
ATOM 1505 N N . PHE B 1 41 ? 141.66274 152.19295 -14.78040 1.000 78.13000 172 PHE B N 1
ATOM 1506 C CA . PHE B 1 41 ? 142.13102 151.31787 -13.71528 1.000 74.63000 172 PHE B CA 1
ATOM 1507 C C . PHE B 1 41 ? 143.08344 152.01571 -12.75149 1.000 76.93000 172 PHE B C 1
ATOM 1508 O O . PHE B 1 41 ? 143.72370 151.33420 -11.94046 1.000 71.88000 172 PHE B O 1
ATOM 1516 N N . GLY B 1 42 ? 143.19836 153.34354 -12.80751 1.000 72.24000 173 GLY B N 1
ATOM 1517 C CA . GLY B 1 42 ? 144.13936 154.05821 -11.96005 1.000 74.49000 173 GLY B CA 1
ATOM 1518 C C . GLY B 1 42 ? 143.85255 153.94895 -10.47839 1.000 67.97000 173 GLY B C 1
ATOM 1519 O O . GLY B 1 42 ? 144.72628 154.27617 -9.66585 1.000 77.28000 173 GLY B O 1
ATOM 1520 N N . SER B 1 43 ? 142.65771 153.50277 -10.10803 1.000 72.63000 174 SER B N 1
ATOM 1521 C CA . SER B 1 43 ? 142.30067 153.35781 -8.70835 1.000 84.11000 174 SER B CA 1
ATOM 1522 C C . SER B 1 43 ? 141.36235 152.16905 -8.56988 1.000 88.72000 174 SER B C 1
ATOM 1523 O O . SER B 1 43 ? 140.90375 151.59343 -9.55923 1.000 76.56000 174 SER B O 1
ATOM 1526 N N . LEU B 1 44 ? 141.07829 151.80270 -7.31926 1.000 87.45000 175 LEU B N 1
ATOM 1527 C CA . LEU B 1 44 ? 140.15205 150.70157 -7.07524 1.000 85.17000 175 LEU B CA 1
ATOM 1528 C C . LEU B 1 44 ? 138.72743 151.09653 -7.44346 1.000 74.67000 175 LEU B C 1
ATOM 1529 O O . LEU B 1 44 ? 137.98334 150.29373 -8.02004 1.000 77.26000 175 LEU B O 1
ATOM 1534 N N . GLY B 1 45 ? 138.33107 152.33082 -7.11750 1.000 78.50000 176 GLY B N 1
ATOM 1535 C CA . GLY B 1 45 ? 137.02691 152.81946 -7.54343 1.000 76.14000 176 GLY B CA 1
ATOM 1536 C C . GLY B 1 45 ? 136.90270 152.92500 -9.05303 1.000 73.25000 176 GLY B C 1
ATOM 1537 O O . GLY B 1 45 ? 135.84763 152.63609 -9.62373 1.000 68.01000 176 GLY B O 1
ATOM 1538 N N . ALA B 1 46 ? 137.97351 153.35601 -9.72054 1.000 63.37000 177 ALA B N 1
ATOM 1539 C CA . ALA B 1 46 ? 137.95852 153.41015 -11.17863 1.000 77.04000 177 ALA B CA 1
ATOM 1540 C C . ALA B 1 46 ? 137.89085 152.01068 -11.77942 1.000 79.32000 177 ALA B C 1
ATOM 1541 O O . ALA B 1 46 ? 137.17687 151.78063 -12.76450 1.000 70.46000 177 ALA B O 1
ATOM 1543 N N . SER B 1 47 ? 138.61132 151.05799 -11.18485 1.000 83.88000 178 SER B N 1
ATOM 1544 C CA . SER B 1 47 ? 138.61296 149.69880 -11.71250 1.000 87.03000 178 SER B CA 1
ATOM 1545 C C . SER B 1 47 ? 137.26503 149.02350 -11.50141 1.000 82.35000 178 SER B C 1
ATOM 1546 O O . SER B 1 47 ? 136.76539 148.32842 -12.39487 1.000 77.31000 178 SER B O 1
ATOM 1549 N N . ILE B 1 48 ? 136.66207 149.21476 -10.32530 1.000 82.54000 179 ILE B N 1
ATOM 1550 C CA . ILE B 1 48 ? 135.39787 148.54971 -10.02771 1.000 88.71000 179 ILE B CA 1
ATOM 1551 C C . ILE B 1 48 ? 134.30606 149.03991 -10.96640 1.000 92.90000 179 ILE B C 1
ATOM 1552 O O . ILE B 1 48 ? 133.37494 148.29685 -11.29740 1.000 85.72000 179 ILE B O 1
ATOM 1557 N N . TYR B 1 49 ? 134.40673 150.29048 -11.41594 1.000 78.24000 180 TYR B N 1
ATOM 1558 C CA . TYR B 1 49 ? 133.39796 150.87782 -12.28409 1.000 73.70000 180 TYR B CA 1
ATOM 1559 C C . TYR B 1 49 ? 133.65388 150.53693 -13.74409 1.000 78.60000 180 TYR B C 1
ATOM 1560 O O . TYR B 1 49 ? 132.70552 150.41800 -14.52767 1.000 68.20000 180 TYR B O 1
ATOM 1569 N N . SER B 1 50 ? 134.91984 150.36570 -14.12126 1.000 77.84000 181 SER B N 1
ATOM 1570 C CA . SER B 1 50 ? 135.22692 149.87404 -15.45816 1.000 80.97000 181 SER B CA 1
ATOM 1571 C C . SER B 1 50 ? 134.76164 148.43442 -15.62822 1.000 77.26000 181 SER B C 1
ATOM 1572 O O . SER B 1 50 ? 134.22850 148.06776 -16.68236 1.000 79.08000 181 SER B O 1
ATOM 1575 N N . LEU B 1 51 ? 134.95846 147.60410 -14.60083 1.000 90.91000 182 LEU B N 1
ATOM 1576 C CA . LEU B 1 51 ? 134.46188 146.23316 -14.65200 1.000 94.59000 182 LEU B CA 1
ATOM 1577 C C . LEU B 1 51 ? 132.94119 146.19991 -14.72440 1.000 88.67000 182 LEU B C 1
ATOM 1578 O O . LEU B 1 51 ? 132.36410 145.34882 -15.41114 1.000 86.20000 182 LEU B O 1
ATOM 1583 N N . PHE B 1 52 ? 132.27513 147.11122 -14.01069 1.000 88.06000 183 PHE B N 1
ATOM 1584 C CA . PHE B 1 52 ? 130.81738 147.17879 -14.05923 1.000 92.02000 183 PHE B CA 1
ATOM 1585 C C . PHE B 1 52 ? 130.32358 147.50291 -15.46386 1.000 84.81000 183 PHE B C 1
ATOM 1586 O O . PHE B 1 52 ? 129.37080 146.88654 -15.95579 1.000 81.76000 183 PHE B O 1
ATOM 1594 N N . GLN B 1 53 ? 130.95094 148.48382 -16.12007 1.000 93.93000 184 GLN B N 1
ATOM 1595 C CA . GLN B 1 53 ? 130.54866 148.83676 -17.47846 1.000 88.91000 184 GLN B CA 1
ATOM 1596 C C . GLN B 1 53 ? 130.69238 147.65404 -18.42797 1.000 81.90000 184 GLN B C 1
ATOM 1597 O O . GLN B 1 53 ? 129.83071 147.43125 -19.28577 1.000 92.38000 184 GLN B O 1
ATOM 1603 N N . ILE B 1 54 ? 131.76966 146.87966 -18.28691 1.000 81.82000 185 ILE B N 1
ATOM 1604 C CA . ILE B 1 54 ? 131.98210 145.73436 -19.16927 1.000 89.25000 185 ILE B CA 1
ATOM 1605 C C . ILE B 1 54 ? 130.84244 144.73107 -19.02624 1.000 92.40000 185 ILE B C 1
ATOM 1606 O O . ILE B 1 54 ? 130.29733 144.23964 -20.02212 1.000 90.18000 185 ILE B O 1
ATOM 1619 N N . THR B 1 56 ? 127.76732 145.21668 -17.84740 1.000 105.25000 187 THR B N 1
ATOM 1620 C CA . THR B 1 56 ? 126.47588 145.77300 -18.23129 1.000 101.13000 187 THR B CA 1
ATOM 1621 C C . THR B 1 56 ? 126.42744 146.15872 -19.70513 1.000 98.11000 187 THR B C 1
ATOM 1622 O O . THR B 1 56 ? 125.62696 147.01781 -20.09341 1.000 90.84000 187 THR B O 1
ATOM 1626 N N . LEU B 1 57 ? 127.28763 145.55189 -20.52648 1.000 119.77000 188 LEU B N 1
ATOM 1627 C CA . LEU B 1 57 ? 127.30035 145.71834 -21.98542 1.000 123.28000 188 LEU B CA 1
ATOM 1628 C C . LEU B 1 57 ? 127.31280 147.18112 -22.41187 1.000 115.68000 188 LEU B C 1
ATOM 1629 O O . LEU B 1 57 ? 126.74206 147.55290 -23.43582 1.000 128.96000 188 LEU B O 1
ATOM 1634 N N . GLU B 1 58 ? 127.93205 147.99747 -21.59632 1.000 132.67000 189 GLU B N 1
ATOM 1635 C CA . GLU B 1 58 ? 128.41992 149.32581 -21.91566 1.000 126.48000 189 GLU B CA 1
ATOM 1636 C C . GLU B 1 58 ? 129.93457 149.18371 -22.03369 1.000 151.32000 189 GLU B C 1
ATOM 1637 O O . GLU B 1 58 ? 130.63294 149.24665 -21.02251 1.000 204.74000 189 GLU B O 1
ATOM 1643 N N . SER B 1 59 ? 130.45840 149.26281 -23.26015 1.000 140.98000 190 SER B N 1
ATOM 1644 C CA . SER B 1 59 ? 131.73987 148.75942 -23.79406 1.000 162.09000 190 SER B CA 1
ATOM 1645 C C . SER B 1 59 ? 131.49570 147.81013 -24.95536 1.000 173.70000 190 SER B C 1
ATOM 1646 O O . SER B 1 59 ? 132.39469 147.08920 -25.40558 1.000 181.23000 190 SER B O 1
ATOM 1649 N N . TRP B 1 60 ? 130.27103 147.87296 -25.46517 1.000 177.62000 191 TRP B N 1
ATOM 1650 C CA A TRP B 1 60 ? 129.78468 147.46131 -26.77627 0.500 171.70000 191 TRP B CA 1
ATOM 1651 C CA B TRP B 1 60 ? 130.10049 147.36262 -26.81317 0.500 180.47000 191 TRP B CA 1
ATOM 1652 C C . TRP B 1 60 ? 130.13567 148.46440 -27.87063 1.000 197.91000 191 TRP B C 1
ATOM 1653 O O . TRP B 1 60 ? 129.99016 148.15520 -29.05959 1.000 236.89000 191 TRP B O 1
ATOM 1674 N N . SER B 1 61 ? 130.45157 149.72641 -27.47783 1.000 189.87000 192 SER B N 1
ATOM 1675 C CA . SER B 1 61 ? 130.70961 150.89943 -28.31519 1.000 168.95000 192 SER B CA 1
ATOM 1676 C C . SER B 1 61 ? 132.05044 151.57778 -28.01607 1.000 181.89000 192 SER B C 1
ATOM 1677 O O . SER B 1 61 ? 132.77940 151.92068 -28.94620 1.000 176.43000 192 SER B O 1
ATOM 1693 N N . GLY B 1 63 ? 134.18533 150.06691 -25.78413 1.000 189.27000 194 GLY B N 1
ATOM 1694 C CA . GLY B 1 63 ? 134.87426 148.82660 -25.49507 1.000 162.17000 194 GLY B CA 1
ATOM 1695 C C . GLY B 1 63 ? 136.15411 148.80320 -24.69113 1.000 142.56000 194 GLY B C 1
ATOM 1696 O O . GLY B 1 63 ? 137.14634 148.29583 -25.20750 1.000 92.35000 194 GLY B O 1
ATOM 1697 N N . ILE B 1 64 ? 136.13686 149.24653 -23.42914 1.000 91.45000 195 ILE B N 1
ATOM 1698 C CA . ILE B 1 64 ? 137.32314 149.33002 -22.56971 1.000 84.12000 195 ILE B CA 1
ATOM 1699 C C . ILE B 1 64 ? 138.22151 148.10227 -22.68752 1.000 80.90000 195 ILE B C 1
ATOM 1700 O O . ILE B 1 64 ? 139.45204 148.22017 -22.72499 1.000 83.62000 195 ILE B O 1
ATOM 1705 N N . ALA B 1 65 ? 137.61096 146.91692 -22.73629 1.000 93.67000 196 ALA B N 1
ATOM 1706 C CA . ALA B 1 65 ? 138.37998 145.67630 -22.73885 1.000 106.53000 196 ALA B CA 1
ATOM 1707 C C . ALA B 1 65 ? 139.37038 145.61539 -23.89807 1.000 102.26000 196 ALA B C 1
ATOM 1708 O O . ALA B 1 65 ? 140.48218 145.09739 -23.74719 1.000 99.08000 196 ALA B O 1
ATOM 1710 N N . ARG B 1 66 ? 138.99254 146.13615 -25.05573 1.000 96.29000 197 ARG B N 1
ATOM 1711 C CA . ARG B 1 66 ? 139.74865 145.88398 -26.27839 1.000 113.40000 197 ARG B CA 1
ATOM 1712 C C . ARG B 1 66 ? 140.99163 146.76377 -26.44956 1.000 113.00000 197 ARG B C 1
ATOM 1713 O O . ARG B 1 66 ? 142.03699 146.23533 -26.84692 1.000 98.43000 197 ARG B O 1
ATOM 1721 N N . PRO B 1 67 ? 140.95400 148.08213 -26.19825 1.000 91.38000 198 PRO B N 1
ATOM 1722 C CA . PRO B 1 67 ? 142.22041 148.83545 -26.23882 1.000 91.05000 198 PRO B CA 1
ATOM 1723 C C . PRO B 1 67 ? 143.22281 148.40779 -25.18010 1.000 97.60000 198 PRO B C 1
ATOM 1724 O O . PRO B 1 67 ? 144.43233 148.54117 -25.40609 1.000 98.35000 198 PRO B O 1
ATOM 1728 N N . VAL B 1 68 ? 142.76903 147.86526 -24.04976 1.000 88.05000 199 VAL B N 1
ATOM 1729 C CA . VAL B 1 68 ? 143.70323 147.27374 -23.09801 1.000 90.08000 199 VAL B CA 1
ATOM 1730 C C . VAL B 1 68 ? 144.33527 146.02039 -23.69095 1.000 87.71000 199 VAL B C 1
ATOM 1731 O O . VAL B 1 68 ? 145.54179 145.78575 -23.54509 1.000 88.44000 199 VAL B O 1
ATOM 1743 N N . GLU B 1 70 ? 144.94461 145.61655 -26.67559 1.000 97.98000 201 GLU B N 1
ATOM 1744 C CA . GLU B 1 70 ? 145.78620 146.00946 -27.78670 1.000 103.85000 201 GLU B CA 1
ATOM 1745 C C . GLU B 1 70 ? 147.17576 146.36716 -27.25536 1.000 94.08000 201 GLU B C 1
ATOM 1746 O O . GLU B 1 70 ? 148.19336 145.91541 -27.79163 1.000 115.39000 201 GLU B O 1
ATOM 1752 N N . VAL B 1 71 ? 147.22586 147.12176 -26.15259 1.000 76.84000 202 VAL B N 1
ATOM 1753 C CA . VAL B 1 71 ? 148.49788 147.44739 -25.51047 1.000 81.81000 202 VAL B CA 1
ATOM 1754 C C . VAL B 1 71 ? 149.08193 146.22339 -24.81350 1.000 95.85000 202 VAL B C 1
ATOM 1755 O O . VAL B 1 71 ? 150.28459 145.95094 -24.91334 1.000 97.11000 202 VAL B O 1
ATOM 1759 N N . TYR B 1 72 ? 148.24793 145.46953 -24.09734 1.000 93.08000 203 TYR B N 1
ATOM 1760 C CA . TYR B 1 72 ? 148.68121 144.25515 -23.41228 1.000 89.82000 203 TYR B CA 1
ATOM 1761 C C . TYR B 1 72 ? 148.04508 143.05479 -24.10001 1.000 97.54000 203 TYR B C 1
ATOM 1762 O O . TYR B 1 72 ? 146.84461 142.80309 -23.91461 1.000 90.59000 203 TYR B O 1
ATOM 1771 N N . PRO B 1 73 ? 148.79518 142.28088 -24.89396 1.000 112.38000 204 PRO B N 1
ATOM 1772 C CA . PRO B 1 73 ? 148.16490 141.18593 -25.65788 1.000 110.76000 204 PRO B CA 1
ATOM 1773 C C . PRO B 1 73 ? 147.63395 140.05351 -24.78953 1.000 115.32000 204 PRO B C 1
ATOM 1774 O O . PRO B 1 73 ? 146.62696 139.42627 -25.13945 1.000 99.31000 204 PRO B O 1
ATOM 1778 N N . LEU B 1 74 ? 148.29771 139.76219 -23.68267 1.000 99.28000 205 LEU B N 1
ATOM 1779 C CA . LEU B 1 74 ? 147.92395 138.78953 -22.66312 1.000 100.93000 205 LEU B CA 1
ATOM 1780 C C . LEU B 1 74 ? 146.70386 139.16806 -21.82838 1.000 113.90000 205 LEU B C 1
ATOM 1781 O O . LEU B 1 74 ? 146.27458 138.34970 -21.00561 1.000 102.94000 205 LEU B O 1
ATOM 1786 N N . ALA B 1 75 ? 146.12206 140.35302 -22.02639 1.000 107.09000 206 ALA B N 1
ATOM 1787 C CA . ALA B 1 75 ? 145.09076 140.85772 -21.12472 1.000 95.59000 206 ALA B CA 1
ATOM 1788 C C . ALA B 1 75 ? 143.83607 139.99147 -21.08245 1.000 85.42000 206 ALA B C 1
ATOM 1789 O O . ALA B 1 75 ? 143.01392 140.17867 -20.17898 1.000 87.73000 206 ALA B O 1
ATOM 1791 N N . TRP B 1 76 ? 143.65868 139.05896 -22.02232 1.000 86.41000 207 TRP B N 1
ATOM 1792 C CA . TRP B 1 76 ? 142.48963 138.18734 -21.97344 1.000 99.75000 207 TRP B CA 1
ATOM 1793 C C . TRP B 1 76 ? 142.55073 137.20896 -20.80914 1.000 89.08000 207 TRP B C 1
ATOM 1794 O O . TRP B 1 76 ? 141.50293 136.73385 -20.35845 1.000 85.65000 207 TRP B O 1
ATOM 1805 N N . ILE B 1 77 ? 143.75149 136.89924 -20.31242 1.000 82.91000 208 ILE B N 1
ATOM 1806 C CA . ILE B 1 77 ? 143.88238 136.08910 -19.10700 1.000 84.50000 208 ILE B CA 1
ATOM 1807 C C . ILE B 1 77 ? 143.22903 136.78116 -17.91631 1.000 83.95000 208 ILE B C 1
ATOM 1808 O O . ILE B 1 77 ? 142.88339 136.12634 -16.92715 1.000 75.34000 208 ILE B O 1
ATOM 1813 N N . PHE B 1 78 ? 143.01966 138.09469 -18.00249 1.000 75.33000 209 PHE B N 1
ATOM 1814 C CA . PHE B 1 78 ? 142.27726 138.84618 -16.99834 1.000 72.54000 209 PHE B CA 1
ATOM 1815 C C . PHE B 1 78 ? 140.79325 138.95365 -17.34669 1.000 77.05000 209 PHE B C 1
ATOM 1816 O O . PHE B 1 78 ? 139.92798 138.65743 -16.51445 1.000 105.46000 209 PHE B O 1
ATOM 1824 N N . PHE B 1 79 ? 140.49039 139.36773 -18.57837 1.000 82.79000 210 PHE B N 1
ATOM 1825 C CA . PHE B 1 79 ? 139.11457 139.67802 -18.95596 1.000 82.67000 210 PHE B CA 1
ATOM 1826 C C . PHE B 1 79 ? 138.27114 138.42074 -19.11239 1.000 78.24000 210 PHE B C 1
ATOM 1827 O O . PHE B 1 79 ? 137.16398 138.34023 -18.56976 1.000 74.99000 210 PHE B O 1
ATOM 1835 N N . VAL B 1 80 ? 138.77706 137.42474 -19.84435 1.000 72.88000 211 VAL B N 1
ATOM 1836 C CA . VAL B 1 80 ? 137.98552 136.21600 -20.09821 1.000 89.74000 211 VAL B CA 1
ATOM 1837 C C . VAL B 1 80 ? 137.55197 135.53200 -18.80514 1.000 89.02000 211 VAL B C 1
ATOM 1838 O O . VAL B 1 80 ? 136.35406 135.23549 -18.66300 1.000 89.93000 211 VAL B O 1
ATOM 1842 N N . PRO B 1 81 ? 138.43883 135.25568 -17.83720 1.000 79.88000 212 PRO B N 1
ATOM 1843 C CA . PRO B 1 81 ? 137.94494 134.68920 -16.56971 1.000 75.85000 212 PRO B CA 1
ATOM 1844 C C . PRO B 1 81 ? 136.94922 135.58854 -15.86095 1.000 86.63000 212 PRO B C 1
ATOM 1845 O O . PRO B 1 81 ? 135.98259 135.08902 -15.27309 1.000 86.45000 212 PRO B O 1
ATOM 1849 N N . PHE B 1 82 ? 137.16140 136.90550 -15.89962 1.000 72.85000 213 PHE B N 1
ATOM 1850 C CA . PHE B 1 82 ? 136.22156 137.83552 -15.28204 1.000 75.06000 213 PHE B CA 1
ATOM 1851 C C . PHE B 1 82 ? 134.83146 137.71458 -15.89347 1.000 79.36000 213 PHE B C 1
ATOM 1852 O O . PHE B 1 82 ? 133.84434 137.49917 -15.18034 1.000 89.71000 213 PHE B O 1
ATOM 1860 N N . ILE B 1 83 ? 134.73037 137.86975 -17.21844 1.000 92.20000 214 ILE B N 1
ATOM 1861 C CA . ILE B 1 83 ? 133.41580 137.83831 -17.85427 1.000 99.30000 214 ILE B CA 1
ATOM 1862 C C . ILE B 1 83 ? 132.74510 136.48321 -17.64383 1.000 98.46000 214 ILE B C 1
ATOM 1863 O O . ILE B 1 83 ? 131.52602 136.40421 -17.44621 1.000 101.73000 214 ILE B O 1
ATOM 1868 N N . LEU B 1 84 ? 133.52486 135.39964 -17.65844 1.000 82.57000 215 LEU B N 1
ATOM 1869 C CA . LEU B 1 84 ? 132.93838 134.07421 -17.47840 1.000 84.08000 215 LEU B CA 1
ATOM 1870 C C . LEU B 1 84 ? 132.41102 133.88290 -16.05971 1.000 87.01000 215 LEU B C 1
ATOM 1871 O O . LEU B 1 84 ? 131.25166 133.49860 -15.86651 1.000 97.49000 215 LEU B O 1
ATOM 1876 N N . ILE B 1 85 ? 133.24577 134.14617 -15.05100 1.000 82.86000 216 ILE B N 1
ATOM 1877 C CA . ILE B 1 85 ? 132.84688 133.83484 -13.68144 1.000 78.65000 216 ILE B CA 1
ATOM 1878 C C . ILE B 1 85 ? 131.72814 134.75995 -13.21486 1.000 79.52000 216 ILE B C 1
ATOM 1879 O O . ILE B 1 85 ? 130.85057 134.34349 -12.44801 1.000 81.62000 216 ILE B O 1
ATOM 1884 N N . SER B 1 86 ? 131.71186 136.00953 -13.68903 1.000 85.55000 217 SER B N 1
ATOM 1885 C CA . SER B 1 86 ? 130.69507 136.95850 -13.24731 1.000 82.10000 217 SER B CA 1
ATOM 1886 C C . SER B 1 86 ? 129.36062 136.64730 -13.90799 1.000 85.67000 217 SER B C 1
ATOM 1887 O O . SER B 1 86 ? 128.29914 136.85326 -13.31104 1.000 81.40000 217 SER B O 1
ATOM 1890 N N . SER B 1 87 ? 129.40435 136.23534 -15.17951 1.000 91.78000 218 SER B N 1
ATOM 1891 C CA . SER B 1 87 ? 128.18929 135.82734 -15.87452 1.000 90.52000 218 SER B CA 1
ATOM 1892 C C . SER B 1 87 ? 127.63170 134.54240 -15.28003 1.000 90.48000 218 SER B C 1
ATOM 1893 O O . SER B 1 87 ? 126.41132 134.38628 -15.14827 1.000 85.09000 218 SER B O 1
ATOM 1896 N N . PHE B 1 88 ? 128.51578 133.60968 -14.91870 1.000 81.39000 219 PHE B N 1
ATOM 1897 C CA . PHE B 1 88 ? 128.07632 132.34092 -14.35246 1.000 87.74000 219 PHE B CA 1
ATOM 1898 C C . PHE B 1 88 ? 127.42207 132.53073 -12.99136 1.000 83.64000 219 PHE B C 1
ATOM 1899 O O . PHE B 1 88 ? 126.55168 131.73949 -12.60904 1.000 77.10000 219 PHE B O 1
ATOM 1915 N N . VAL B 1 90 ? 125.68384 135.41847 -12.10757 1.000 81.86000 221 VAL B N 1
ATOM 1916 C CA . VAL B 1 90 ? 124.39002 136.01107 -12.43864 1.000 84.31000 221 VAL B CA 1
ATOM 1917 C C . VAL B 1 90 ? 123.44206 134.94392 -12.96807 1.000 72.88000 221 VAL B C 1
ATOM 1918 O O . VAL B 1 90 ? 122.23787 134.96166 -12.68267 1.000 74.05000 221 VAL B O 1
ATOM 1922 N N . LEU B 1 91 ? 123.97349 133.99343 -13.74072 1.000 72.81000 222 LEU B N 1
ATOM 1923 C CA . LEU B 1 91 ? 123.17279 132.86136 -14.19422 1.000 84.62000 222 LEU B CA 1
ATOM 1924 C C . LEU B 1 91 ? 122.63275 132.06429 -13.01209 1.000 85.05000 222 LEU B C 1
ATOM 1925 O O . LEU B 1 91 ? 121.45098 131.70289 -12.97884 1.000 96.29000 222 LEU B O 1
ATOM 1930 N N . ASN B 1 92 ? 123.48908 131.78332 -12.02506 1.000 79.59000 223 ASN B N 1
ATOM 1931 C CA . ASN B 1 92 ? 123.07257 130.99076 -10.87336 1.000 69.12000 223 ASN B CA 1
ATOM 1932 C C . ASN B 1 92 ? 122.05529 131.71498 -10.00166 1.000 71.29000 223 ASN B C 1
ATOM 1933 O O . ASN B 1 92 ? 121.33803 131.05972 -9.23905 1.000 94.96000 223 ASN B O 1
ATOM 1938 N N . LEU B 1 93 ? 121.98201 133.04525 -10.08574 1.000 70.28000 224 LEU B N 1
ATOM 1939 C CA . LEU B 1 93 ? 120.92619 133.76578 -9.38091 1.000 73.43000 224 LEU B CA 1
ATOM 1940 C C . LEU B 1 93 ? 119.55485 133.41687 -9.94342 1.000 82.87000 224 LEU B C 1
ATOM 1941 O O . LEU B 1 93 ? 118.59640 133.22118 -9.18600 1.000 83.65000 224 LEU B O 1
ATOM 1946 N N . PHE B 1 94 ? 119.44208 133.33264 -11.26973 1.000 94.43000 225 PHE B N 1
ATOM 1947 C CA . PHE B 1 94 ? 118.16603 132.98041 -11.87976 1.000 91.01000 225 PHE B CA 1
ATOM 1948 C C . PHE B 1 94 ? 117.87678 131.49044 -11.75126 1.000 87.73000 225 PHE B C 1
ATOM 1949 O O . PHE B 1 94 ? 116.72295 131.09836 -11.54144 1.000 86.97000 225 PHE B O 1
ATOM 1957 N N . ILE B 1 95 ? 118.90651 130.64866 -11.87872 1.000 72.69000 226 ILE B N 1
ATOM 1958 C CA . ILE B 1 95 ? 118.71167 129.20800 -11.72703 1.000 77.61000 226 ILE B CA 1
ATOM 1959 C C . ILE B 1 95 ? 118.16805 128.88083 -10.34170 1.000 79.17000 226 ILE B C 1
ATOM 1960 O O . ILE B 1 95 ? 117.25635 128.05801 -10.19569 1.000 80.45000 226 ILE B O 1
ATOM 1965 N N . ALA B 1 96 ? 118.71518 129.51858 -9.30393 1.000 70.28000 227 ALA B N 1
ATOM 1966 C CA . ALA B 1 96 ? 118.24430 129.26135 -7.94596 1.000 80.06000 227 ALA B CA 1
ATOM 1967 C C . ALA B 1 96 ? 116.76268 129.58804 -7.79878 1.000 83.60000 227 ALA B C 1
ATOM 1968 O O . ALA B 1 96 ? 116.04001 128.90698 -7.06133 1.000 95.95000 227 ALA B O 1
ATOM 1970 N N . ILE B 1 97 ? 116.29057 130.62359 -8.49594 1.000 82.72000 228 ILE B N 1
ATOM 1971 C CA . ILE B 1 97 ? 114.87020 1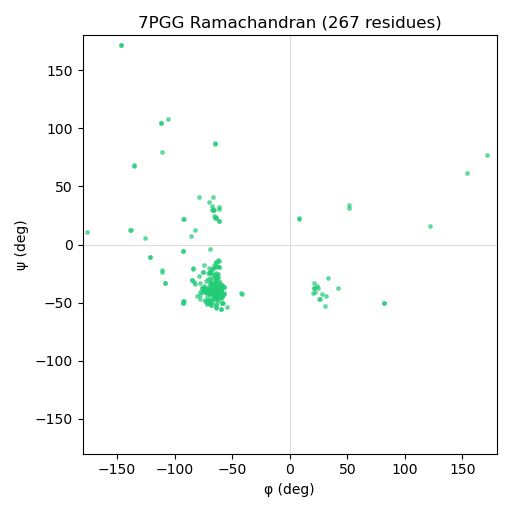30.95869 -8.45533 1.000 88.65000 228 ILE B CA 1
ATOM 1972 C C . ILE B 1 97 ? 114.05839 129.95622 -9.26941 1.000 83.04000 228 ILE B C 1
ATOM 1973 O O . ILE B 1 97 ? 112.96620 129.54144 -8.85971 1.000 82.56000 228 ILE B O 1
ATOM 1978 N N . ILE B 1 98 ? 114.57439 129.55374 -10.43433 1.000 81.83000 229 ILE B N 1
ATOM 1979 C CA . ILE B 1 98 ? 113.87381 128.57883 -11.27006 1.000 88.73000 229 ILE B CA 1
ATOM 1980 C C . ILE B 1 98 ? 113.77079 127.23546 -10.55634 1.000 82.37000 229 ILE B C 1
ATOM 1981 O O . ILE B 1 98 ? 112.70375 126.61074 -10.52204 1.000 100.09000 229 ILE B O 1
ATOM 1986 N N . VAL B 1 99 ? 114.88266 126.76654 -9.98374 1.000 84.85000 230 VAL B N 1
ATOM 1987 C CA . VAL B 1 99 ? 114.88344 125.47387 -9.30075 1.000 83.30000 230 VAL B CA 1
ATOM 1988 C C . VAL B 1 99 ? 113.93987 125.49482 -8.10249 1.000 77.84000 230 VAL B C 1
ATOM 1989 O O . VAL B 1 99 ? 113.27230 124.49713 -7.80324 1.000 80.81000 230 VAL B O 1
ATOM 1993 N N . SER B 1 100 ? 113.86399 126.62852 -7.40095 1.000 77.43000 231 SER B N 1
ATOM 1994 C CA . SER B 1 100 ? 112.95568 126.73151 -6.26233 1.000 77.26000 231 SER B CA 1
ATOM 1995 C C . SER B 1 100 ? 111.50442 126.53559 -6.68807 1.000 89.62000 231 SER B C 1
ATOM 1996 O O . SER B 1 100 ? 110.72626 125.87837 -5.98587 1.000 91.73000 231 SER B O 1
ATOM 1999 N N . ALA B 1 101 ? 111.12119 127.09825 -7.83637 1.000 92.00000 232 ALA B N 1
ATOM 2000 C CA . ALA B 1 101 ? 109.74431 126.96773 -8.30223 1.000 90.76000 232 ALA B CA 1
ATOM 2001 C C . ALA B 1 101 ? 109.45591 125.55132 -8.78670 1.000 80.66000 232 ALA B C 1
ATOM 2002 O O . ALA B 1 101 ? 108.46685 124.93316 -8.37507 1.000 92.24000 232 ALA B O 1
ATOM 2004 N N . THR B 1 102 ? 110.30975 125.01992 -9.66642 1.000 77.82000 233 THR B N 1
ATOM 2005 C CA . THR B 1 102 ? 110.08007 123.68727 -10.21418 1.000 85.66000 233 THR B CA 1
ATOM 2006 C C . THR B 1 102 ? 110.13992 122.60690 -9.14534 1.000 87.77000 233 THR B C 1
ATOM 2007 O O . THR B 1 102 ? 109.53281 121.54378 -9.31766 1.000 91.28000 233 THR B O 1
ATOM 2011 N N . GLN B 1 103 ? 110.84733 122.85329 -8.04309 1.000 108.85000 234 GLN B N 1
ATOM 2012 C CA . GLN B 1 103 ? 110.88042 121.85878 -6.98260 1.000 101.99000 234 GLN B CA 1
ATOM 2013 C C . GLN B 1 103 ? 109.61340 121.87985 -6.14486 1.000 91.00000 234 GLN B C 1
ATOM 2014 O O . GLN B 1 103 ? 109.15205 120.82210 -5.70184 1.000 108.75000 234 GLN B O 1
ATOM 2020 N N . GLU B 1 104 ? 109.00633 123.05096 -5.97185 1.000 89.62000 235 GLU B N 1
ATOM 2021 C CA . GLU B 1 104 ? 107.72718 123.11802 -5.27624 1.000 96.31000 235 GLU B CA 1
ATOM 2022 C C . GLU B 1 104 ? 106.62669 122.43182 -6.07691 1.000 93.05000 235 GLU B C 1
ATOM 2023 O O . GLU B 1 104 ? 105.75902 121.76117 -5.50344 1.000 113.38000 235 GLU B O 1
ATOM 2029 N N . VAL B 1 105 ? 106.63910 122.59933 -7.40248 1.000 88.03000 236 VAL B N 1
ATOM 2030 C CA . VAL B 1 105 ? 105.66676 121.91480 -8.25093 1.000 90.01000 236 VAL B CA 1
ATOM 2031 C C . VAL B 1 105 ? 105.87981 120.40836 -8.19574 1.000 94.09000 236 VAL B C 1
ATOM 2032 O O . VAL B 1 105 ? 104.92046 119.63394 -8.11023 1.000 120.37000 236 VAL B O 1
ATOM 2036 N N . HIS B 1 106 ? 107.13959 119.97057 -8.24551 1.000 92.11000 237 HIS B N 1
ATOM 2037 C CA . HIS B 1 106 ? 107.43139 118.54170 -8.25884 1.000 90.03000 237 HIS B CA 1
ATOM 2038 C C . HIS B 1 106 ? 106.96849 117.87767 -6.96836 1.000 89.73000 237 HIS B C 1
ATOM 2039 O O . HIS B 1 106 ? 106.41159 116.77417 -6.99392 1.000 101.26000 237 HIS B O 1
ATOM 2046 N N . GLU B 1 107 ? 107.17334 118.54661 -5.83217 1.000 97.19000 238 GLU B N 1
ATOM 2047 C CA . GLU B 1 107 ? 106.73666 117.99641 -4.55228 1.000 101.17000 238 GLU B CA 1
ATOM 2048 C C . GLU B 1 107 ? 105.21379 117.93945 -4.45421 1.000 94.33000 238 GLU B C 1
ATOM 2049 O O . GLU B 1 107 ? 104.66532 116.99226 -3.87914 1.000 89.42000 238 GLU B O 1
ATOM 2055 N N . SER B 1 108 ? 104.51113 118.95139 -4.98217 1.000 95.89000 239 SER B N 1
ATOM 2056 C CA . SER B 1 108 ? 103.04873 118.87520 -5.06217 1.000 99.81000 239 SER B CA 1
ATOM 2057 C C . SER B 1 108 ? 102.56857 117.69013 -5.87587 1.000 96.36000 239 SER B C 1
ATOM 2058 O O . SER B 1 108 ? 101.59989 117.02411 -5.49697 1.000 121.47000 239 SER B O 1
ATOM 2061 N N . GLU B 1 109 ? 103.18070 117.45673 -7.03514 1.000 90.38000 240 GLU B N 1
ATOM 2062 C CA . GLU B 1 109 ? 102.73408 116.36559 -7.89376 1.000 96.73000 240 GLU B CA 1
ATOM 2063 C C . GLU B 1 109 ? 102.92279 115.00539 -7.22875 1.000 93.74000 240 GLU B C 1
ATOM 2064 O O . GLU B 1 109 ? 102.18921 114.05848 -7.53155 1.000 135.84000 240 GLU B O 1
ATOM 2070 N N . GLN B 1 110 ? 103.89661 114.89049 -6.32659 1.000 88.95000 241 GLN B N 1
ATOM 2071 C CA . GLN B 1 110 ? 104.20458 113.63022 -5.65313 1.000 97.89000 241 GLN B CA 1
ATOM 2072 C C . GLN B 1 110 ? 103.18600 113.31761 -4.55777 1.000 94.76000 241 GLN B C 1
ATOM 2073 O O . GLN B 1 110 ? 102.78586 112.16010 -4.39355 1.000 107.84000 241 GLN B O 1
ATOM 2079 N N . ARG B 1 111 ? 102.76393 114.32733 -3.78733 1.000 88.34000 242 ARG B N 1
ATOM 2080 C CA . ARG B 1 111 ? 101.65362 114.11679 -2.86089 1.000 95.28000 242 ARG B CA 1
ATOM 2081 C C . ARG B 1 111 ? 100.36821 113.78974 -3.60983 1.000 95.62000 242 ARG B C 1
ATOM 2082 O O . ARG B 1 111 ? 99.55500 112.98516 -3.13943 1.000 108.54000 242 ARG B O 1
ATOM 2090 N N . ALA B 1 112 ? 100.16168 114.41582 -4.77189 1.000 94.03000 243 ALA B N 1
ATOM 2091 C CA . ALA B 1 112 ? 98.99303 114.10553 -5.58995 1.000 94.58000 243 ALA B CA 1
ATOM 2092 C C . ALA B 1 112 ? 99.00009 112.64877 -6.04972 1.000 96.95000 243 ALA B C 1
ATOM 2093 O O . ALA B 1 112 ? 97.95133 111.99567 -6.06848 1.000 110.36000 243 ALA B O 1
ATOM 2095 N N . GLU B 1 113 ? 100.16866 112.12533 -6.44486 1.000 78.97000 244 GLU B N 1
ATOM 2096 C CA . GLU B 1 113 ? 100.26584 110.70976 -6.81197 1.000 94.54000 244 GLU B CA 1
ATOM 2097 C C . GLU B 1 113 ? 100.05950 109.77479 -5.63960 1.000 90.90000 244 GLU B C 1
ATOM 2098 O O . GLU B 1 113 ? 99.52992 108.67122 -5.80995 1.000 107.65000 244 GLU B O 1
ATOM 2104 N N . ARG B 1 114 ? 100.50773 110.16637 -4.46047 1.000 98.47000 245 ARG B N 1
ATOM 2105 C CA . ARG B 1 114 ? 100.51871 109.21976 -3.36355 1.000 98.51000 245 ARG B CA 1
ATOM 2106 C C . ARG B 1 114 ? 99.10921 109.06511 -2.78525 1.000 90.58000 245 ARG B C 1
ATOM 2107 O O . ARG B 1 114 ? 98.65984 107.93800 -2.53784 1.000 109.97000 245 ARG B O 1
ATOM 2115 N N . GLU B 1 115 ? 98.35838 110.17118 -2.64759 1.000 92.61000 246 GLU B N 1
ATOM 2116 C CA . GLU B 1 115 ? 96.94681 110.02574 -2.30475 1.000 90.26000 246 GLU B CA 1
ATOM 2117 C C . GLU B 1 115 ? 96.09495 109.54971 -3.47560 1.000 94.24000 246 GLU B C 1
ATOM 2118 O O . GLU B 1 115 ? 94.97546 109.07388 -3.25491 1.000 95.31000 246 GLU B O 1
ATOM 2124 N N . ALA B 1 116 ? 96.58808 109.66219 -4.70751 1.000 93.68000 247 ALA B N 1
ATOM 2125 C CA . ALA B 1 116 ? 95.88688 109.03466 -5.82114 1.000 101.01000 247 ALA B CA 1
ATOM 2126 C C . ALA B 1 116 ? 95.91571 107.51988 -5.68962 1.000 95.50000 247 ALA B C 1
ATOM 2127 O O . ALA B 1 116 ? 94.89928 106.84928 -5.90112 1.000 112.46000 247 ALA B O 1
ATOM 2129 N N . ASN B 1 117 ? 97.07720 106.96362 -5.33872 1.000 75.43000 248 ASN B N 1
ATOM 2130 C CA . ASN B 1 117 ? 97.18372 105.52201 -5.14446 1.000 97.65000 248 ASN B CA 1
ATOM 2131 C C . ASN B 1 117 ? 96.53062 105.08714 -3.83821 1.000 98.32000 248 ASN B C 1
ATOM 2132 O O . ASN B 1 117 ? 95.87426 104.04094 -3.78842 1.000 86.89000 248 ASN B O 1
ATOM 2137 N N . ASN B 1 118 ? 96.70967 105.86625 -2.76609 1.000 85.13000 249 ASN B N 1
ATOM 2138 C CA . ASN B 1 118 ? 96.07533 105.52840 -1.49413 1.000 83.16000 249 ASN B CA 1
ATOM 2139 C C . ASN B 1 118 ? 94.55526 105.54166 -1.60090 1.000 89.25000 249 ASN B C 1
ATOM 2140 O O . ASN B 1 118 ? 93.87428 104.81832 -0.86387 1.000 79.42000 249 ASN B O 1
ATOM 2145 N N . LEU B 1 119 ? 94.00618 106.35022 -2.50859 1.000 83.67000 250 LEU B N 1
ATOM 2146 C CA . LEU B 1 119 ? 92.56919 106.31086 -2.75972 1.000 95.43000 250 LEU B CA 1
ATOM 2147 C C . LEU B 1 119 ? 92.17391 105.02817 -3.48387 1.000 86.49000 250 LEU B C 1
ATOM 2148 O O . LEU B 1 119 ? 91.20608 104.36009 -3.10222 1.000 90.88000 250 LEU B O 1
ATOM 2153 N N . ILE B 1 120 ? 92.90540 104.67892 -4.54549 1.000 92.96000 251 ILE B N 1
ATOM 2154 C CA . ILE B 1 120 ? 92.61331 103.45931 -5.29561 1.000 90.20000 251 ILE B CA 1
ATOM 2155 C C . ILE B 1 120 ? 92.72521 102.23670 -4.39384 1.000 89.93000 251 ILE B C 1
ATOM 2156 O O . ILE B 1 120 ? 91.89952 101.31914 -4.46155 1.000 88.39000 251 ILE B O 1
ATOM 2161 N N . ALA B 1 121 ? 93.74644 102.20476 -3.53484 1.000 87.05000 252 ALA B N 1
ATOM 2162 C CA . ALA B 1 121 ? 93.89992 101.08917 -2.60644 1.000 89.09000 252 ALA B CA 1
ATOM 2163 C C . ALA B 1 121 ? 92.72112 101.00503 -1.64785 1.000 83.30000 252 ALA B C 1
ATOM 2164 O O . ALA B 1 121 ? 92.21342 99.91321 -1.36779 1.000 95.08000 252 ALA B O 1
ATOM 2166 N N . HIS B 1 122 ? 92.27540 102.15009 -1.13224 1.000 88.04000 253 HIS B N 1
ATOM 2167 C CA . HIS B 1 122 ? 91.10978 102.16977 -0.25577 1.000 88.66000 253 HIS B CA 1
ATOM 2168 C C . HIS B 1 122 ? 89.84889 101.70970 -0.97442 1.000 88.91000 253 HIS B C 1
ATOM 2169 O O . HIS B 1 122 ? 89.10825 100.86269 -0.45935 1.000 85.47000 253 HIS B O 1
ATOM 2176 N N . ASP B 1 123 ? 89.61469 102.20812 -2.18670 1.000 78.94000 254 ASP B N 1
ATOM 2177 C CA . ASP B 1 123 ? 88.38547 101.85850 -2.89120 1.000 77.10000 254 ASP B CA 1
ATOM 2178 C C . ASP B 1 123 ? 88.36374 100.38879 -3.29963 1.000 81.43000 254 ASP B C 1
ATOM 2179 O O . ASP B 1 123 ? 87.31330 99.73942 -3.23575 1.000 90.49000 254 ASP B O 1
ATOM 2184 N N . GLU B 1 124 ? 89.50663 99.84428 -3.72360 1.000 86.42000 255 GLU B N 1
ATOM 2185 C CA . GLU B 1 124 ? 89.53471 98.44495 -4.13974 1.000 83.86000 255 GLU B CA 1
ATOM 2186 C C . GLU B 1 124 ? 89.27662 97.51072 -2.96403 1.000 78.46000 255 GLU B C 1
ATOM 2187 O O . GLU B 1 124 ? 88.58848 96.49408 -3.11193 1.000 72.66000 255 GLU B O 1
ATOM 2193 N N . ARG B 1 125 ? 89.81466 97.83852 -1.78856 1.000 79.40000 256 ARG B N 1
ATOM 2194 C CA . ARG B 1 125 ? 89.57048 97.00961 -0.61351 1.000 75.52000 256 ARG B CA 1
ATOM 2195 C C . ARG B 1 125 ? 88.15333 97.19823 -0.08219 1.000 86.10000 256 ARG B C 1
ATOM 2196 O O . ARG B 1 125 ? 87.52125 96.23691 0.37223 1.000 78.78000 256 ARG B O 1
ATOM 2204 N N . GLN B 1 126 ? 87.63566 98.42756 -0.13323 1.000 93.06000 257 GLN B N 1
ATOM 2205 C CA . GLN B 1 126 ? 86.28092 98.67867 0.35048 1.000 91.08000 257 GLN B CA 1
ATOM 2206 C C . GLN B 1 126 ? 85.25001 97.95688 -0.51023 1.000 88.86000 257 GLN B C 1
ATOM 2207 O O . GLN B 1 126 ? 84.25546 97.43242 0.00070 1.000 83.34000 257 GLN B O 1
ATOM 2213 N N . GLU B 1 127 ? 85.46471 97.95207 -1.82212 1.000 83.65000 258 GLU B N 1
ATOM 2214 C CA . GLU B 1 127 ? 84.67504 97.15161 -2.75330 1.000 86.14000 258 GLU B CA 1
ATOM 2215 C C . GLU B 1 127 ? 84.76620 95.65106 -2.50314 1.000 79.86000 258 GLU B C 1
ATOM 2216 O O . GLU B 1 127 ? 83.80845 94.92026 -2.78949 1.000 79.52000 258 GLU B O 1
ATOM 2230 N N . LEU B 1 129 ? 85.26042 94.27403 0.60189 1.000 78.26000 260 LEU B N 1
ATOM 2231 C CA . LEU B 1 129 ? 84.39010 94.14392 1.76898 1.000 75.93000 260 LEU B CA 1
ATOM 2232 C C . LEU B 1 129 ? 82.92012 94.12467 1.37351 1.000 74.22000 260 LEU B C 1
ATOM 2233 O O . LEU B 1 129 ? 82.14883 93.28584 1.84973 1.000 73.87000 260 LEU B O 1
ATOM 2238 N N . ASP B 1 130 ? 82.51043 95.05587 0.51096 1.000 78.02000 261 ASP B N 1
ATOM 2239 C CA . ASP B 1 130 ? 81.12525 95.07561 0.05139 1.000 77.32000 261 ASP B CA 1
ATOM 2240 C C . ASP B 1 130 ? 80.74456 93.75211 -0.60421 1.000 81.87000 261 ASP B C 1
ATOM 2241 O O . ASP B 1 130 ? 79.64952 93.22471 -0.37080 1.000 85.74000 261 ASP B O 1
ATOM 2246 N N . LEU B 1 131 ? 81.64633 93.19513 -1.41804 1.000 82.43000 262 LEU B N 1
ATOM 2247 C CA . LEU B 1 131 ? 81.39953 91.89637 -2.03555 1.000 76.99000 262 LEU B CA 1
ATOM 2248 C C . LEU B 1 131 ? 81.34307 90.80163 -0.97124 1.000 78.32000 262 LEU B C 1
ATOM 2249 O O . LEU B 1 131 ? 80.55344 89.85716 -1.07896 1.000 79.46000 262 LEU B O 1
ATOM 2262 N N . ARG B 1 133 ? 80.39313 90.98214 2.19367 1.000 89.78000 264 ARG B N 1
ATOM 2263 C CA . ARG B 1 133 ? 79.22932 91.03701 3.07033 1.000 84.04000 264 ARG B CA 1
ATOM 2264 C C . ARG B 1 133 ? 77.99869 90.47382 2.37312 1.000 82.23000 264 ARG B C 1
ATOM 2265 O O . ARG B 1 133 ? 77.21004 89.74294 2.98351 1.000 76.16000 264 ARG B O 1
ATOM 2273 N N . ALA B 1 134 ? 77.82794 90.79432 1.08793 1.000 62.03000 265 ALA B N 1
ATOM 2274 C CA . ALA B 1 134 ? 76.71215 90.24634 0.32533 1.000 69.28000 265 ALA B CA 1
ATOM 2275 C C . ALA B 1 134 ? 76.84953 88.73925 0.15228 1.000 78.41000 265 ALA B C 1
ATOM 2276 O O . ALA B 1 134 ? 75.84629 88.01529 0.15778 1.000 87.14000 265 ALA B O 1
ATOM 2286 N N . HIS B 1 136 ? 78.68261 86.62685 2.32847 1.000 70.03000 267 HIS B N 1
ATOM 2287 C CA . HIS B 1 136 ? 78.45184 86.07429 3.65666 1.000 65.19000 267 HIS B CA 1
ATOM 2288 C C . HIS B 1 136 ? 76.95528 85.93119 3.91391 1.000 76.06000 267 HIS B C 1
ATOM 2289 O O . HIS B 1 136 ? 76.50638 84.95330 4.52060 1.000 83.36000 267 HIS B O 1
ATOM 2296 N N . ALA B 1 137 ? 76.17527 86.94477 3.51952 1.000 73.47000 268 ALA B N 1
ATOM 2297 C CA . ALA B 1 137 ? 74.73255 86.90370 3.73302 1.000 84.23000 268 ALA B CA 1
ATOM 2298 C C . ALA B 1 137 ? 74.09748 85.74025 2.98439 1.000 78.64000 268 ALA B C 1
ATOM 2299 O O . ALA B 1 137 ? 73.20947 85.06256 3.51331 1.000 79.83000 268 ALA B O 1
ATOM 2301 N N . LYS B 1 138 ? 74.54438 85.48697 1.75283 1.000 74.12000 269 LYS B N 1
ATOM 2302 C CA . LYS B 1 138 ? 73.96693 84.39131 0.98739 1.000 76.52000 269 LYS B CA 1
ATOM 2303 C C . LYS B 1 138 ? 74.33537 83.03570 1.57063 1.000 78.73000 269 LYS B C 1
ATOM 2304 O O . LYS B 1 138 ? 73.52470 82.10288 1.51643 1.000 81.17000 269 LYS B O 1
ATOM 2310 N N . ILE B 1 139 ? 75.53862 82.91201 2.13514 1.000 66.80000 270 ILE B N 1
ATOM 2311 C CA . ILE B 1 139 ? 75.92529 81.69467 2.84997 1.000 75.72000 270 ILE B CA 1
ATOM 2312 C C . ILE B 1 139 ? 74.95400 81.43395 3.99512 1.000 80.05000 270 ILE B C 1
ATOM 2313 O O . ILE B 1 139 ? 74.43511 80.32300 4.16471 1.000 89.80000 270 ILE B O 1
ATOM 2318 N N . VAL B 1 140 ? 74.72168 82.46266 4.81735 1.000 79.51000 271 VAL B N 1
ATOM 2319 C CA . VAL B 1 140 ? 73.85102 82.33044 5.98146 1.000 85.89000 271 VAL B CA 1
ATOM 2320 C C . VAL B 1 140 ? 72.42745 82.01007 5.54493 1.000 77.34000 271 VAL B C 1
ATOM 2321 O O . VAL B 1 140 ? 71.71051 81.25868 6.21724 1.000 84.08000 271 VAL B O 1
ATOM 2325 N N . ALA B 1 141 ? 71.99683 82.57049 4.41084 1.000 71.63000 272 ALA B N 1
ATOM 2326 C CA . ALA B 1 141 ? 70.68250 82.23745 3.86988 1.000 80.68000 272 ALA B CA 1
ATOM 2327 C C . ALA B 1 141 ? 70.59651 80.75800 3.51890 1.000 82.89000 272 ALA B C 1
ATOM 2328 O O . ALA B 1 141 ? 69.64330 80.07240 3.91310 1.000 86.18000 272 ALA B O 1
ATOM 2330 N N . LEU B 1 142 ? 71.59797 80.23532 2.78856 1.000 87.31000 273 LEU B N 1
ATOM 2331 C CA . LEU B 1 142 ? 71.50839 78.83111 2.40747 1.000 75.91000 273 LEU B CA 1
ATOM 2332 C C . LEU B 1 142 ? 71.66716 77.94060 3.63167 1.000 80.45000 273 LEU B C 1
ATOM 2333 O O . LEU B 1 142 ? 71.25112 76.77730 3.61173 1.000 98.34000 273 LEU B O 1
ATOM 2338 N N . GLU B 1 143 ? 72.32959 78.44646 4.67599 1.000 70.16000 274 GLU B N 1
ATOM 2339 C CA . GLU B 1 143 ? 72.51383 77.66215 5.89482 1.000 78.10000 274 GLU B CA 1
ATOM 2340 C C . GLU B 1 143 ? 71.20435 77.52537 6.66428 1.000 87.79000 274 GLU B C 1
ATOM 2341 O O . GLU B 1 143 ? 70.92796 76.47850 7.25985 1.000 109.85000 274 GLU B O 1
ATOM 2347 N N . GLN B 1 144 ? 70.40098 78.58823 6.67686 1.000 99.79000 275 GLN B N 1
ATOM 2348 C CA . GLN B 1 144 ? 69.03374 78.53826 7.18919 1.000 103.34000 275 GLN B CA 1
ATOM 2349 C C . GLN B 1 144 ? 68.15917 77.54473 6.45646 1.000 93.00000 275 GLN B C 1
ATOM 2350 O O . GLN B 1 144 ? 67.32158 76.88439 7.08183 1.000 93.41000 275 GLN B O 1
ATOM 2356 N N . GLN B 1 145 ? 68.36627 77.38745 5.15522 1.000 77.39000 276 GLN B N 1
ATOM 2357 C CA . GLN B 1 145 ? 67.58606 76.42336 4.39701 1.000 85.26000 276 GLN B CA 1
ATOM 2358 C C . GLN B 1 145 ? 67.86488 74.98698 4.82188 1.000 82.80000 276 GLN B C 1
ATOM 2359 O O . GLN B 1 145 ? 67.06103 74.09953 4.51469 1.000 110.49000 276 GLN B O 1
ATOM 2365 N N . GLY B 1 146 ? 68.97871 74.73613 5.51056 1.000 86.11000 277 GLY B N 1
ATOM 2366 C CA . GLY B 1 146 ? 69.30666 73.39819 5.96257 1.000 87.64000 277 GLY B CA 1
ATOM 2367 C C . GLY B 1 146 ? 68.81552 73.11579 7.36776 1.000 115.80000 277 GLY B C 1
ATOM 2368 O O . GLY B 1 146 ? 68.18424 72.08196 7.60549 1.000 111.69000 277 GLY B O 1
ATOM 2369 N N . ALA B 1 147 ? 69.09896 74.04167 8.28842 1.000 133.79000 278 ALA B N 1
ATOM 2370 C CA . ALA B 1 147 ? 68.69408 74.01238 9.70687 1.000 137.92000 278 ALA B CA 1
ATOM 2371 C C . ALA B 1 147 ? 68.06471 72.71081 10.20527 1.000 140.01000 278 ALA B C 1
ATOM 2372 O O . ALA B 1 147 ? 66.85349 72.51479 10.09421 1.000 130.87000 278 ALA B O 1
#